Protein AF-0000000066372963 (afdb_homodimer)

Solvent-accessible surface area (backbone atoms only — not comparable to full-atom values): 16389 Å² total; per-residue (Å²): 133,84,82,80,77,76,76,75,79,77,74,74,72,74,71,70,67,76,74,70,71,69,70,68,68,54,72,54,57,54,47,37,65,36,50,26,35,35,32,38,64,88,61,28,28,40,30,36,45,69,80,66,50,68,39,58,22,30,28,18,92,62,36,75,68,47,79,26,58,48,26,63,40,81,44,85,58,84,58,37,84,46,41,37,35,34,44,46,77,55,89,93,44,71,36,28,43,32,39,64,64,65,87,53,70,90,68,43,53,72,60,23,40,70,43,90,48,47,73,57,16,52,74,41,89,21,33,35,26,29,49,67,66,56,43,54,49,56,54,31,50,29,35,39,33,30,85,142,80,79,74,74,80,73,78,74,76,75,74,73,74,70,72,66,74,73,68,69,70,70,68,70,52,73,51,56,55,48,36,65,34,50,26,35,36,33,38,63,88,61,30,29,40,28,36,45,68,79,66,51,68,41,59,21,31,28,18,93,61,36,73,69,46,80,28,58,45,27,66,39,80,43,86,58,84,56,38,85,47,41,36,35,34,46,45,78,55,88,93,43,69,35,27,42,32,39,65,64,66,86,54,70,89,67,41,55,73,61,23,40,70,42,89,48,47,73,57,16,54,72,40,91,20,32,34,27,28,49,67,68,55,44,54,49,54,54,30,49,29,34,39,34,29,86

Structure (mmCIF, N/CA/C/O backbone):
data_AF-0000000066372963-model_v1
#
loop_
_entity.id
_entity.type
_entity.pdbx_description
1 polymer 'Periplasmic protein'
#
loop_
_atom_site.group_PDB
_atom_site.id
_atom_site.type_symbol
_atom_site.label_atom_id
_atom_site.label_alt_id
_atom_site.label_comp_id
_atom_site.label_asym_id
_atom_site.label_entity_id
_atom_site.label_seq_id
_atom_site.pdbx_PDB_ins_code
_atom_site.Cartn_x
_atom_site.Cartn_y
_atom_site.Cartn_z
_atom_site.occupancy
_atom_site.B_iso_or_equiv
_atom_site.auth_seq_id
_atom_site.auth_comp_id
_atom_site.auth_asym_id
_atom_site.auth_atom_id
_atom_site.pdbx_PDB_model_num
ATOM 1 N N . MET A 1 1 ? -13.945 59.312 -63.688 1 35.41 1 MET A N 1
ATOM 2 C CA . MET A 1 1 ? -13.391 59.188 -62.344 1 35.41 1 MET A CA 1
ATOM 3 C C . MET A 1 1 ? -13.375 57.719 -61.875 1 35.41 1 MET A C 1
ATOM 5 O O . MET A 1 1 ? -14.406 57.062 -61.906 1 35.41 1 MET A O 1
ATOM 9 N N . PRO A 1 2 ? -12.227 56.969 -61.875 1 45.53 2 PRO A N 1
ATOM 10 C CA . PRO A 1 2 ? -12.133 55.531 -61.625 1 45.53 2 PRO A CA 1
ATOM 11 C C . PRO A 1 2 ? -12.578 55.156 -60.188 1 45.53 2 PRO A C 1
ATOM 13 O O . PRO A 1 2 ? -12.508 55.969 -59.281 1 45.53 2 PRO A O 1
ATOM 16 N N . PRO A 1 3 ? -13.562 54.094 -60.031 1 47.28 3 PRO A N 1
ATOM 17 C CA . PRO A 1 3 ? -14.094 53.688 -58.75 1 47.28 3 PRO A CA 1
ATOM 18 C C . PRO A 1 3 ? -13 53.281 -57.75 1 47.28 3 PRO A C 1
ATOM 20 O O . PRO A 1 3 ? -12.016 52.656 -58.125 1 47.28 3 PRO A O 1
ATOM 23 N N . ARG A 1 4 ? -12.711 54.094 -56.688 1 47 4 ARG A N 1
ATOM 24 C CA . ARG A 1 4 ? -11.812 53.812 -55.562 1 47 4 ARG A CA 1
ATOM 25 C C . ARG A 1 4 ? -12.094 52.438 -54.969 1 47 4 ARG A C 1
ATOM 27 O O . ARG A 1 4 ? -13.219 52.156 -54.531 1 47 4 ARG A O 1
ATOM 34 N N . LEU A 1 5 ? -11.414 51.375 -55.438 1 38.25 5 LEU A N 1
ATOM 35 C CA . LEU A 1 5 ? -11.477 50.031 -54.844 1 38.25 5 LEU A CA 1
ATOM 36 C C . LEU A 1 5 ? -11.109 50.062 -53.375 1 38.25 5 LEU A C 1
ATOM 38 O O . LEU A 1 5 ? -10.016 50.5 -53 1 38.25 5 LEU A O 1
ATOM 42 N N . LEU A 1 6 ? -12.086 50.188 -52.5 1 41.94 6 LEU A N 1
ATOM 43 C CA . LEU A 1 6 ? -11.883 50.094 -51.062 1 41.94 6 LEU A CA 1
ATOM 44 C C . LEU A 1 6 ? -11.242 48.75 -50.688 1 41.94 6 LEU A C 1
ATOM 46 O O . LEU A 1 6 ? -11.75 47.688 -51.062 1 41.94 6 LEU A O 1
ATOM 50 N N . SER A 1 7 ? -9.953 48.719 -50.656 1 44.12 7 SER A N 1
ATOM 51 C CA . SER A 1 7 ? -9.234 47.531 -50.156 1 44.12 7 SER A CA 1
ATOM 52 C C . SER A 1 7 ? -9.648 47.188 -48.75 1 44.12 7 SER A C 1
ATOM 54 O O . SER A 1 7 ? -9.516 48 -47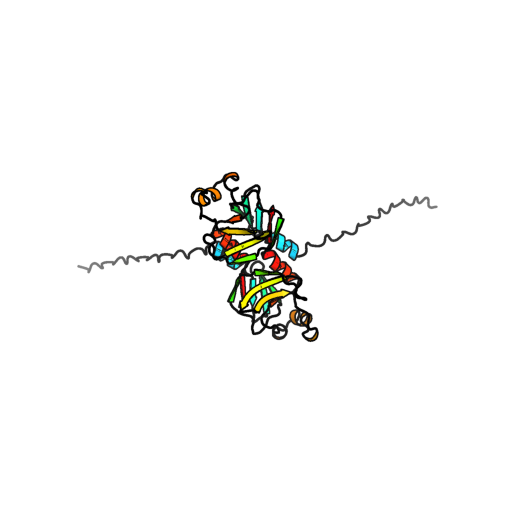.844 1 44.12 7 SER A O 1
ATOM 56 N N . GLY A 1 8 ? -10.727 46.438 -48.656 1 39.91 8 GLY A N 1
ATOM 57 C CA . GLY A 1 8 ? -11.125 45.969 -47.344 1 39.91 8 GLY A CA 1
ATOM 58 C C . GLY A 1 8 ? -10.031 45.188 -46.625 1 39.91 8 GLY A C 1
ATOM 59 O O . GLY A 1 8 ? -9.422 44.281 -47.219 1 39.91 8 GLY A O 1
ATOM 60 N N . ILE A 1 9 ? -9.258 45.844 -45.781 1 47.56 9 ILE A N 1
ATOM 61 C CA . ILE A 1 9 ? -8.305 45.188 -44.906 1 47.56 9 ILE A CA 1
ATOM 62 C C . ILE A 1 9 ? -9.016 44.094 -44.125 1 47.56 9 ILE A C 1
ATOM 64 O O . ILE A 1 9 ? -9.977 44.344 -43.406 1 47.56 9 ILE A O 1
ATOM 68 N N . LEU A 1 10 ? -8.969 42.844 -44.688 1 44.66 10 LEU A N 1
ATOM 69 C CA . LEU A 1 10 ? -9.398 41.688 -43.938 1 44.66 10 LEU A CA 1
ATOM 70 C C . LEU A 1 10 ? -8.594 41.531 -42.656 1 44.66 10 LEU A C 1
ATOM 72 O O . LEU A 1 10 ? -7.375 41.344 -42.688 1 44.66 10 LEU A O 1
ATOM 76 N N . CYS A 1 11 ? -9.008 42.25 -41.594 1 40.59 11 CYS A N 1
ATOM 77 C CA . CYS A 1 11 ? -8.438 42 -40.25 1 40.59 11 CYS A CA 1
ATOM 78 C C . CYS A 1 11 ? -8.602 40.531 -39.875 1 40.59 11 CYS A C 1
ATOM 80 O O . CYS A 1 11 ? -9.727 40.031 -39.75 1 40.59 11 CYS A O 1
ATOM 82 N N . CYS A 1 12 ? -7.688 39.75 -40.375 1 43.03 12 CYS A N 1
ATOM 83 C CA . CYS A 1 12 ? -7.629 38.375 -39.906 1 43.03 12 CYS A CA 1
ATOM 84 C C . CYS A 1 12 ? -7.637 38.312 -38.375 1 43.03 12 CYS A C 1
ATOM 86 O O . CYS A 1 12 ? -6.703 38.812 -37.75 1 43.03 12 CYS A O 1
ATOM 88 N N . LEU A 1 13 ? -8.836 38.5 -37.844 1 41.06 13 LEU A N 1
ATOM 89 C CA . LEU A 1 13 ? -8.914 38.25 -36.406 1 41.06 13 LEU A CA 1
ATOM 90 C C . LEU A 1 13 ? -8.359 36.844 -36.062 1 41.06 13 LEU A C 1
ATOM 92 O O . LEU A 1 13 ? -8.906 35.844 -36.5 1 41.06 13 LEU A O 1
ATOM 96 N N . LEU A 1 14 ? -7.062 36.812 -35.938 1 44.69 14 LEU A N 1
ATOM 97 C CA . LEU A 1 14 ? -6.512 35.625 -35.312 1 44.69 14 LEU A CA 1
ATOM 98 C C . LEU A 1 14 ? -7.199 35.344 -33.969 1 44.69 14 LEU A C 1
ATOM 100 O O . LEU A 1 14 ? -7.07 36.094 -33.031 1 44.69 14 LEU A O 1
ATOM 104 N N . THR A 1 15 ? -8.336 34.719 -34.031 1 43.03 15 THR A N 1
ATOM 105 C CA . THR A 1 15 ? -8.898 34.25 -32.781 1 43.03 15 THR A CA 1
ATOM 106 C C . THR A 1 15 ? -7.957 33.25 -32.125 1 43.03 15 THR A C 1
ATOM 108 O O . THR A 1 15 ? -7.555 32.25 -32.719 1 43.03 15 THR A O 1
ATOM 111 N N . THR A 1 16 ? -7.051 33.75 -31.406 1 44.53 16 THR A N 1
ATOM 112 C CA . THR A 1 16 ? -6.324 32.812 -30.562 1 44.53 16 THR A CA 1
ATOM 113 C C . THR A 1 16 ? -7.289 31.984 -29.719 1 44.53 16 THR A C 1
ATOM 115 O O . THR A 1 16 ? -8.156 32.531 -29.047 1 44.53 16 THR A O 1
ATOM 118 N N . ALA A 1 17 ? -7.629 30.859 -30.312 1 43.75 17 ALA A N 1
ATOM 119 C CA . ALA A 1 17 ? -8.359 29.938 -29.453 1 43.75 17 ALA A CA 1
ATOM 120 C C . ALA A 1 17 ? -7.746 29.906 -28.047 1 43.75 17 ALA A C 1
ATOM 122 O O . ALA A 1 17 ? -6.523 29.953 -27.891 1 43.75 17 ALA A O 1
ATOM 123 N N . PRO A 1 18 ? -8.461 30.297 -27.125 1 38.22 18 PRO A N 1
ATOM 124 C CA . PRO A 1 18 ? -7.871 30.109 -25.797 1 38.22 18 PRO A CA 1
ATOM 125 C C . PRO A 1 18 ? -7.25 28.719 -25.625 1 38.22 18 PRO A C 1
ATOM 127 O O . PRO A 1 18 ? -7.836 27.719 -26.031 1 38.22 18 PRO A O 1
ATOM 130 N N . VAL A 1 19 ? -5.988 28.641 -25.734 1 35.5 19 VAL A N 1
ATOM 131 C CA . VAL A 1 19 ? -5.371 27.406 -25.266 1 35.5 19 VAL A CA 1
ATOM 132 C C . VAL A 1 19 ? -5.934 27.047 -23.891 1 35.5 19 VAL A C 1
ATOM 134 O O . VAL A 1 19 ? -5.785 27.812 -22.922 1 35.5 19 VAL A O 1
ATOM 137 N N . PHE A 1 20 ? -7.098 26.453 -23.828 1 32.38 20 PHE A N 1
ATOM 138 C CA . PHE A 1 20 ? -7.406 25.781 -22.578 1 32.38 20 PHE A CA 1
ATOM 139 C C . PHE A 1 20 ? -6.18 25.062 -22.031 1 32.38 20 PHE A C 1
ATOM 141 O O . PHE A 1 20 ? -5.508 24.328 -22.766 1 32.38 20 PHE A O 1
ATOM 148 N N . ALA A 1 21 ? -5.473 25.703 -21.188 1 33.25 21 ALA A N 1
ATOM 149 C CA . ALA A 1 21 ? -4.445 25.016 -20.422 1 33.25 21 ALA A CA 1
ATOM 150 C C . ALA A 1 21 ? -4.855 23.578 -20.125 1 33.25 21 ALA A C 1
ATOM 152 O O . ALA A 1 21 ? -5.875 23.344 -19.469 1 33.25 21 ALA A O 1
ATOM 153 N N . GLN A 1 22 ? -4.727 22.734 -21 1 33.19 22 GLN A N 1
ATOM 154 C CA . GLN A 1 22 ? -4.867 21.344 -20.594 1 33.19 22 GLN A CA 1
ATOM 155 C C . GLN A 1 22 ? -4.328 21.125 -19.172 1 33.19 22 GLN A C 1
ATOM 157 O O . GLN A 1 22 ? -3.203 21.531 -18.875 1 33.19 22 GLN A O 1
ATOM 162 N N . GLY A 1 23 ? -5.109 21.266 -18.281 1 34.16 23 GLY A N 1
ATOM 163 C CA . GLY A 1 23 ? -4.777 21.109 -16.875 1 34.16 23 GLY A CA 1
ATOM 164 C C . GLY A 1 23 ? -3.658 20.109 -16.641 1 34.16 23 GLY A C 1
ATOM 165 O O . GLY A 1 23 ? -3.697 18.984 -17.156 1 34.16 23 GLY A O 1
ATOM 166 N N . GLN A 1 24 ? -2.383 20.453 -16.656 1 33.84 24 GLN A N 1
ATOM 167 C CA . GLN A 1 24 ? -1.267 19.625 -16.203 1 33.84 24 GLN A CA 1
ATOM 168 C C . GLN A 1 24 ? -1.744 18.516 -15.281 1 33.84 24 GLN A C 1
ATOM 170 O O . GLN A 1 24 ? -2.477 18.766 -14.32 1 33.84 24 GLN A O 1
ATOM 175 N N . PRO A 1 25 ? -1.943 17.391 -15.844 1 40.19 25 PRO A N 1
ATOM 176 C CA . PRO A 1 25 ? -2.371 16.359 -14.898 1 40.19 25 PRO A CA 1
ATOM 177 C C . PRO A 1 25 ? -1.764 16.547 -13.508 1 40.19 25 PRO A C 1
ATOM 179 O O . PRO A 1 25 ? -0.58 16.859 -13.391 1 40.19 25 PRO A O 1
ATOM 182 N N . ASP A 1 26 ? -2.533 16.859 -12.5 1 45.97 26 ASP A N 1
ATOM 183 C CA . ASP A 1 26 ? -2.07 17.016 -11.125 1 45.97 26 ASP A CA 1
ATOM 184 C C . ASP A 1 26 ? -1.039 15.945 -10.766 1 45.97 26 ASP A C 1
ATOM 186 O O . ASP A 1 26 ? -1.049 14.852 -11.328 1 45.97 26 ASP A O 1
ATOM 190 N N . ALA A 1 27 ? 0.301 16.359 -10.445 1 51.28 27 ALA A N 1
ATOM 191 C CA . ALA A 1 27 ? 1.447 15.539 -10.062 1 51.28 27 ALA A CA 1
ATOM 192 C C . ALA A 1 27 ? 0.997 14.234 -9.414 1 51.28 27 ALA A C 1
ATOM 194 O O . ALA A 1 27 ? 1.601 13.18 -9.625 1 51.28 27 ALA A O 1
ATOM 195 N N . VAL A 1 28 ? -0.173 14.281 -8.867 1 49.62 28 VAL A N 1
ATOM 196 C CA . VAL A 1 28 ? -0.719 13.109 -8.195 1 49.62 28 VAL A CA 1
ATOM 197 C C . VAL A 1 28 ? -1.259 12.125 -9.234 1 49.62 28 VAL A C 1
ATOM 199 O O . VAL A 1 28 ? -0.993 10.922 -9.156 1 49.62 28 VAL A O 1
ATOM 202 N N . SER A 1 29 ? -1.995 12.719 -10.18 1 54.03 29 SER A N 1
ATOM 203 C CA . SER A 1 29 ? -2.549 11.852 -11.219 1 54.03 29 SER A CA 1
ATOM 204 C C . SER A 1 29 ? -1.442 11.18 -12.023 1 54.03 29 SER A C 1
ATOM 206 O O . SER A 1 29 ? -1.527 9.984 -12.336 1 54.03 29 SER A O 1
ATOM 208 N N . ALA A 1 30 ? -0.458 11.875 -12.352 1 55.84 30 ALA A N 1
ATOM 209 C CA . ALA A 1 30 ? 0.671 11.32 -13.102 1 55.84 30 ALA A CA 1
ATOM 210 C C . ALA A 1 30 ? 1.396 10.25 -12.289 1 55.84 30 ALA A C 1
ATOM 212 O O . ALA A 1 30 ? 1.839 9.242 -12.836 1 55.84 30 ALA A O 1
ATOM 213 N N . TYR A 1 31 ? 1.456 10.594 -11.078 1 54.59 31 TYR A N 1
ATOM 214 C CA . TYR A 1 31 ? 2.123 9.656 -10.188 1 54.59 31 TYR A CA 1
ATOM 215 C C . TYR A 1 31 ? 1.339 8.352 -10.078 1 54.59 31 TYR A C 1
ATOM 217 O O . TYR A 1 31 ? 1.919 7.266 -10.141 1 54.59 31 TYR A O 1
ATOM 225 N N . ILE A 1 32 ? 0.023 8.391 -10.078 1 56.78 32 ILE A N 1
ATOM 226 C CA . ILE A 1 32 ? -0.838 7.215 -10 1 56.78 32 ILE A CA 1
ATOM 227 C C . ILE A 1 32 ? -0.649 6.352 -11.242 1 56.78 32 ILE A C 1
ATOM 229 O O . ILE A 1 32 ? -0.508 5.133 -11.141 1 56.78 32 ILE A O 1
ATOM 233 N N . GLN A 1 33 ? -0.57 7.062 -12.32 1 57.94 33 GLN A N 1
ATOM 234 C CA . GLN A 1 33 ? -0.427 6.328 -13.578 1 57.94 33 GLN A CA 1
ATOM 235 C C . GLN A 1 33 ? 0.896 5.566 -13.617 1 57.94 33 GLN A C 1
ATOM 237 O O . GLN A 1 33 ? 0.988 4.508 -14.242 1 57.94 33 GLN A O 1
ATOM 242 N N . LYS A 1 34 ? 1.721 6.039 -12.719 1 60.47 34 LYS A N 1
ATOM 243 C CA . LYS A 1 34 ? 3.059 5.461 -12.797 1 60.47 34 LYS A CA 1
ATOM 244 C C . LYS A 1 34 ? 3.234 4.348 -11.766 1 60.47 34 LYS A C 1
ATOM 246 O O . LYS A 1 34 ? 4.137 3.516 -11.891 1 60.47 34 LYS A O 1
ATOM 251 N N . LYS A 1 35 ? 2.277 4.184 -10.891 1 64.19 35 LYS A N 1
ATOM 252 C CA . LYS A 1 35 ? 2.613 3.268 -9.805 1 64.19 35 LYS A CA 1
ATOM 253 C C . LYS A 1 35 ? 1.532 2.205 -9.633 1 64.19 35 LYS A C 1
ATOM 255 O O . LYS A 1 35 ? 1.674 1.299 -8.805 1 64.19 35 LYS A O 1
ATOM 260 N N . LYS A 1 36 ? 0.614 2.213 -10.562 1 73.25 36 LYS A N 1
ATOM 261 C CA . LYS A 1 36 ? -0.457 1.233 -10.398 1 73.25 36 LYS A CA 1
ATOM 262 C C . LYS A 1 36 ? -0.03 -0.138 -10.914 1 73.25 36 LYS A C 1
ATOM 264 O O . LYS A 1 36 ? 0.957 -0.254 -11.648 1 73.25 36 LYS A O 1
ATOM 269 N N . VAL A 1 37 ? -0.682 -1.135 -10.242 1 87.06 37 VAL A N 1
ATOM 270 C CA . VAL A 1 37 ? -0.574 -2.5 -10.75 1 87.06 37 VAL A CA 1
ATOM 271 C C . VAL A 1 37 ? -1.812 -2.848 -11.57 1 87.06 37 VAL A C 1
ATOM 273 O O . VAL A 1 37 ? -2.939 -2.572 -11.156 1 87.06 37 VAL A O 1
ATOM 276 N N . ILE A 1 38 ? -1.532 -3.381 -12.758 1 90.75 38 ILE A N 1
ATOM 277 C CA . ILE A 1 38 ? -2.621 -3.674 -13.688 1 90.75 38 ILE A CA 1
ATOM 278 C C . ILE A 1 38 ? -2.689 -5.176 -13.945 1 90.75 38 ILE A C 1
ATOM 280 O O . ILE A 1 38 ? -1.676 -5.805 -14.258 1 90.75 38 ILE A O 1
ATOM 284 N N . VAL A 1 39 ? -3.877 -5.719 -13.664 1 97 39 VAL A N 1
ATOM 285 C CA . VAL A 1 39 ? -4.129 -7.086 -14.117 1 97 39 VAL A CA 1
ATOM 286 C C . VAL A 1 39 ? -4.949 -7.062 -15.398 1 97 39 VAL A C 1
ATOM 288 O O . VAL A 1 39 ? -6.074 -6.555 -15.414 1 97 39 VAL A O 1
ATOM 291 N N . ASP A 1 40 ? -4.328 -7.578 -16.484 1 96.81 40 ASP A N 1
ATOM 292 C CA . ASP A 1 40 ? -5.023 -7.781 -17.75 1 96.81 40 ASP A CA 1
ATOM 293 C C . ASP A 1 40 ? -5.648 -9.172 -17.812 1 96.81 40 ASP A C 1
ATOM 295 O O . ASP A 1 40 ? -4.949 -10.164 -18.047 1 96.81 40 ASP A O 1
ATOM 299 N N . THR A 1 41 ? -6.977 -9.289 -17.75 1 97.94 41 THR A N 1
ATOM 300 C CA . THR A 1 41 ? -7.645 -10.586 -17.656 1 97.94 41 THR A CA 1
ATOM 301 C C . THR A 1 41 ? -7.633 -11.297 -19 1 97.94 41 THR A C 1
ATOM 303 O O . THR A 1 41 ? -7.75 -12.523 -19.062 1 97.94 41 THR A O 1
ATOM 306 N N . SER A 1 42 ? -7.438 -10.602 -20.062 1 97.5 42 SER A N 1
ATOM 307 C CA . SER A 1 42 ? -7.383 -11.242 -21.375 1 97.5 42 SER A CA 1
ATOM 308 C C . SER A 1 42 ? -6.047 -11.938 -21.594 1 97.5 42 SER A C 1
ATOM 310 O O . SER A 1 42 ? -5.961 -12.898 -22.359 1 97.5 42 SER A O 1
ATOM 312 N N . LYS A 1 43 ? -5.09 -11.523 -20.875 1 98.12 43 LYS A N 1
ATOM 313 C CA . LYS A 1 43 ? -3.758 -12.109 -21 1 98.12 43 LYS A CA 1
ATOM 314 C C . LYS A 1 43 ? -3.391 -12.898 -19.75 1 98.12 43 LYS A C 1
ATOM 316 O O . LYS A 1 43 ? -2.398 -13.633 -19.734 1 98.12 43 LYS A O 1
ATOM 321 N N . ALA A 1 44 ? -4.137 -12.688 -18.719 1 98.5 44 ALA A N 1
ATOM 322 C CA . ALA A 1 44 ? -3.832 -13.242 -17.406 1 98.5 44 ALA A CA 1
ATOM 323 C C . ALA A 1 44 ? -2.426 -12.852 -16.953 1 98.5 44 ALA A C 1
ATOM 325 O O . ALA A 1 44 ? -1.612 -13.711 -16.609 1 98.5 44 ALA A O 1
ATOM 326 N N . GLU A 1 45 ? -2.273 -11.578 -16.953 1 98.25 45 GLU A N 1
ATOM 327 C CA . GLU A 1 45 ? -0.993 -11 -16.547 1 98.25 45 GLU A CA 1
ATOM 328 C C . GLU A 1 45 ? -1.19 -9.828 -15.594 1 98.25 45 GLU A C 1
ATOM 330 O O . GLU A 1 45 ? -2.174 -9.094 -15.703 1 98.25 45 GLU A O 1
ATOM 335 N N . LEU A 1 46 ? -0.286 -9.781 -14.664 1 96.75 46 LEU A N 1
ATOM 336 C CA . LEU A 1 46 ? -0.148 -8.625 -13.789 1 96.75 46 LEU A CA 1
ATOM 337 C C . LEU A 1 46 ? 1.062 -7.785 -14.18 1 96.75 46 LEU A C 1
ATOM 339 O O . LEU A 1 46 ? 2.174 -8.305 -14.297 1 96.75 46 LEU A O 1
ATOM 343 N N . CYS A 1 47 ? 0.809 -6.477 -14.484 1 92.75 47 CYS A N 1
ATOM 344 C CA . CYS A 1 47 ? 1.864 -5.582 -14.945 1 92.75 47 CYS A CA 1
ATOM 345 C C . CYS A 1 47 ? 2.078 -4.438 -13.969 1 92.75 47 CYS A C 1
ATOM 347 O O . CYS A 1 47 ? 1.115 -3.822 -13.5 1 92.75 47 CYS A O 1
ATOM 349 N N . PHE A 1 48 ? 3.34 -4.246 -13.633 1 84.75 48 PHE A N 1
ATOM 350 C CA . PHE A 1 48 ? 3.719 -3.088 -12.828 1 84.75 48 PHE A CA 1
ATOM 351 C C . PHE A 1 48 ? 3.926 -1.863 -13.719 1 84.75 48 PHE A C 1
ATOM 353 O O . PHE A 1 48 ? 4.734 -1.893 -14.648 1 84.75 48 PHE A O 1
ATOM 360 N N . ALA A 1 49 ? 3.219 -0.815 -13.461 1 77.5 49 ALA A N 1
ATOM 361 C CA . ALA A 1 49 ? 3.26 0.373 -14.312 1 77.5 49 ALA A CA 1
ATOM 362 C C . ALA A 1 49 ? 4.613 1.07 -14.211 1 77.5 49 ALA A C 1
ATOM 364 O O . ALA A 1 49 ? 5.039 1.749 -15.148 1 77.5 49 ALA A O 1
ATOM 365 N N . ASP A 1 50 ? 5.301 0.837 -13.18 1 71.31 50 ASP A N 1
ATOM 366 C CA . ASP A 1 50 ? 6.531 1.583 -12.945 1 71.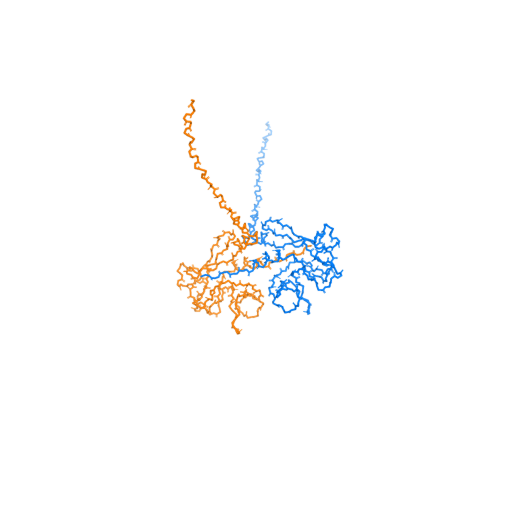31 50 ASP A CA 1
ATOM 367 C C . ASP A 1 50 ? 7.668 1.059 -13.82 1 71.31 50 ASP A C 1
ATOM 369 O O . ASP A 1 50 ? 8.406 1.84 -14.422 1 71.31 50 ASP A O 1
ATOM 373 N N . ASP A 1 51 ? 7.758 -0.311 -13.906 1 74.88 51 ASP A N 1
ATOM 374 C CA . ASP A 1 51 ? 8.836 -0.854 -14.719 1 74.88 51 ASP A CA 1
ATOM 375 C C . ASP A 1 51 ? 8.289 -1.58 -15.945 1 74.88 51 ASP A C 1
ATOM 377 O O . ASP A 1 51 ? 9.055 -2.1 -16.766 1 74.88 51 ASP A O 1
ATOM 381 N N . ARG A 1 52 ? 7.023 -1.703 -16.109 1 82.56 52 ARG A N 1
ATOM 382 C CA . ARG A 1 52 ? 6.301 -2.273 -17.25 1 82.56 52 ARG A CA 1
ATOM 383 C C . ARG A 1 52 ? 6.555 -3.771 -17.359 1 82.56 52 ARG A C 1
ATOM 385 O O . ARG A 1 52 ? 6.312 -4.371 -18.406 1 82.56 52 ARG A O 1
ATOM 392 N N . GLN A 1 53 ? 7.082 -4.32 -16.234 1 87.62 53 GLN A N 1
ATOM 393 C CA . GLN A 1 53 ? 7.215 -5.773 -16.234 1 87.62 53 GLN A CA 1
ATOM 394 C C . GLN A 1 53 ? 5.871 -6.445 -15.977 1 87.62 53 GLN A C 1
ATOM 396 O O . GLN A 1 53 ? 5.113 -6.016 -15.102 1 87.62 53 GLN A O 1
ATOM 401 N N . CYS A 1 54 ? 5.699 -7.473 -16.781 1 94.25 54 CYS A N 1
ATOM 402 C CA . CYS A 1 54 ? 4.473 -8.25 -16.641 1 94.25 54 CYS A CA 1
ATOM 403 C C . CYS A 1 54 ? 4.777 -9.68 -16.219 1 94.25 54 CYS A C 1
ATOM 405 O O . CYS A 1 54 ? 5.797 -10.25 -16.625 1 94.25 54 CYS A O 1
ATOM 407 N N . HIS A 1 55 ? 3.902 -10.156 -15.406 1 96.19 55 HIS A N 1
ATOM 408 C CA . HIS A 1 55 ? 4.047 -11.508 -14.875 1 96.19 55 HIS A CA 1
ATOM 409 C C . HIS A 1 55 ? 2.754 -12.305 -15.039 1 96.19 55 HIS A C 1
ATOM 411 O O . HIS A 1 55 ? 1.66 -11.758 -14.883 1 96.19 55 HIS A O 1
ATOM 417 N N . PRO A 1 56 ? 2.904 -13.625 -15.281 1 98.25 56 PRO A N 1
ATOM 418 C CA . PRO A 1 56 ? 1.692 -14.445 -15.344 1 98.25 56 PRO A CA 1
ATOM 419 C C . PRO A 1 56 ? 0.988 -14.562 -13.992 1 98.25 56 PRO A C 1
ATOM 421 O O . PRO A 1 56 ? 1.645 -14.57 -12.945 1 98.25 56 PRO A O 1
ATOM 424 N N . VAL A 1 57 ? -0.319 -14.656 -14.062 1 98.81 57 VAL A N 1
ATOM 425 C CA . VAL A 1 57 ? -1.136 -14.844 -12.867 1 98.81 57 VAL A CA 1
ATOM 426 C C . VAL A 1 57 ? -2.215 -15.891 -13.141 1 98.81 57 VAL A C 1
ATOM 428 O O . VAL A 1 57 ? -2.502 -16.203 -14.297 1 98.81 57 VAL A O 1
ATOM 431 N N . LEU A 1 58 ? -2.75 -16.516 -12.047 1 98.88 58 LEU A N 1
ATOM 432 C CA . LEU A 1 58 ? -3.996 -17.25 -12.164 1 98.88 58 LEU A CA 1
ATOM 433 C C . LEU A 1 58 ? -5.195 -16.375 -11.836 1 98.88 58 LEU A C 1
ATOM 435 O O . LEU A 1 58 ? -5.176 -15.633 -10.844 1 98.88 58 LEU A O 1
ATOM 439 N N . ILE A 1 59 ? -6.172 -16.406 -12.703 1 98.88 59 ILE A N 1
ATOM 440 C CA . ILE A 1 59 ? -7.414 -15.68 -12.492 1 98.88 59 ILE A CA 1
ATOM 441 C C . ILE A 1 59 ? -8.609 -16.594 -12.781 1 98.88 59 ILE A C 1
ATOM 443 O O . ILE A 1 59 ? -8.43 -17.781 -13.039 1 98.88 59 ILE A O 1
ATOM 447 N N . GLY A 1 60 ? -9.766 -16.109 -12.523 1 98.56 60 GLY A N 1
ATOM 448 C CA . GLY A 1 60 ? -11 -16.797 -12.883 1 98.56 60 GLY A CA 1
ATOM 449 C C . GLY A 1 60 ? -11.953 -15.914 -13.672 1 98.56 60 GLY A C 1
ATOM 450 O O . GLY A 1 60 ? -11.781 -14.695 -13.727 1 98.56 60 GLY A O 1
ATOM 451 N N . THR A 1 61 ? -12.891 -16.594 -14.219 1 97.06 61 THR A N 1
ATOM 452 C CA . THR A 1 61 ? -13.906 -15.852 -14.969 1 97.06 61 THR A CA 1
ATOM 453 C C . THR A 1 61 ? -14.68 -14.914 -14.047 1 97.06 61 THR A C 1
ATOM 455 O O . THR A 1 61 ? -15.211 -13.898 -14.492 1 97.06 61 THR A O 1
ATOM 458 N N . ALA A 1 62 ? -14.609 -15.156 -12.781 1 96.81 62 ALA A N 1
ATOM 459 C CA . ALA A 1 62 ? -15.352 -14.359 -11.805 1 96.81 62 ALA A CA 1
ATOM 460 C C . ALA A 1 62 ? -14.469 -13.266 -11.203 1 96.81 62 ALA A C 1
ATOM 462 O O . ALA A 1 62 ? -14.906 -12.516 -10.328 1 96.81 62 ALA A O 1
ATOM 463 N N . THR A 1 63 ? -13.234 -13.172 -11.68 1 98.19 63 THR A N 1
ATOM 464 C CA . THR A 1 63 ? -12.383 -12.094 -11.18 1 98.19 63 THR A CA 1
ATOM 465 C C . THR A 1 63 ? -12.984 -10.734 -11.516 1 98.19 63 THR A C 1
ATOM 467 O O . THR A 1 63 ? -13.195 -10.414 -12.688 1 98.19 63 THR A O 1
ATOM 470 N N . PRO A 1 64 ? -13.289 -9.984 -10.477 1 97.56 64 PRO A N 1
ATOM 471 C CA . PRO A 1 64 ? -13.945 -8.703 -10.742 1 97.56 64 PRO A CA 1
ATOM 472 C C . PRO A 1 64 ? -13.039 -7.719 -11.477 1 97.56 64 PRO A C 1
ATOM 474 O O . PRO A 1 64 ? -11.836 -7.66 -11.203 1 97.56 64 PRO A O 1
ATOM 477 N N . LYS A 1 65 ? -13.648 -7.035 -12.328 1 96.31 65 LYS A N 1
ATOM 478 C CA . LYS A 1 65 ? -12.961 -5.949 -13.016 1 96.31 65 LYS A CA 1
ATOM 479 C C . LYS A 1 65 ? -13.258 -4.605 -12.359 1 96.31 65 LYS A C 1
ATOM 481 O O . LYS A 1 65 ? -14.297 -4.434 -11.727 1 96.31 65 LYS A O 1
ATOM 486 N N . GLY A 1 66 ? -12.258 -3.725 -12.508 1 92.56 66 GLY A N 1
ATOM 487 C CA . GLY A 1 66 ? -12.391 -2.404 -11.914 1 92.56 66 GLY A CA 1
ATOM 488 C C . GLY A 1 66 ? -11.109 -1.908 -11.266 1 92.56 66 GLY A C 1
ATOM 489 O O . GLY A 1 66 ? -10.031 -2.441 -11.531 1 92.56 66 GLY A O 1
ATOM 490 N N . THR A 1 67 ? -11.227 -0.819 -10.656 1 86.31 67 THR A N 1
ATOM 491 C CA . THR A 1 67 ? -10.141 -0.231 -9.883 1 86.31 67 THR A CA 1
ATOM 492 C C . THR A 1 67 ? -10.398 -0.386 -8.383 1 86.31 67 THR A C 1
ATOM 494 O O . THR A 1 67 ? -11.453 0.014 -7.887 1 86.31 67 THR A O 1
ATOM 497 N N . PHE A 1 68 ? -9.391 -0.995 -7.68 1 85.88 68 PHE A N 1
ATOM 498 C CA . PHE A 1 68 ? -9.609 -1.411 -6.301 1 85.88 68 PHE A CA 1
ATOM 499 C C . PHE A 1 68 ? -8.484 -0.925 -5.398 1 85.88 68 PHE A C 1
ATOM 501 O O . PHE A 1 68 ? -7.316 -0.932 -5.801 1 85.88 68 PHE A O 1
ATOM 508 N N . GLY A 1 69 ? -8.867 -0.577 -4.199 1 79.69 69 GLY A N 1
ATOM 509 C CA . GLY A 1 69 ? -7.848 -0.435 -3.168 1 79.69 69 GLY A CA 1
ATOM 510 C C . GLY A 1 69 ? -7.344 -1.765 -2.639 1 79.69 69 GLY A C 1
ATOM 511 O O . GLY A 1 69 ? -8.109 -2.729 -2.539 1 79.69 69 GLY A O 1
ATOM 512 N N . LEU A 1 70 ? -6.086 -1.78 -2.295 1 82.75 70 LEU A N 1
ATOM 513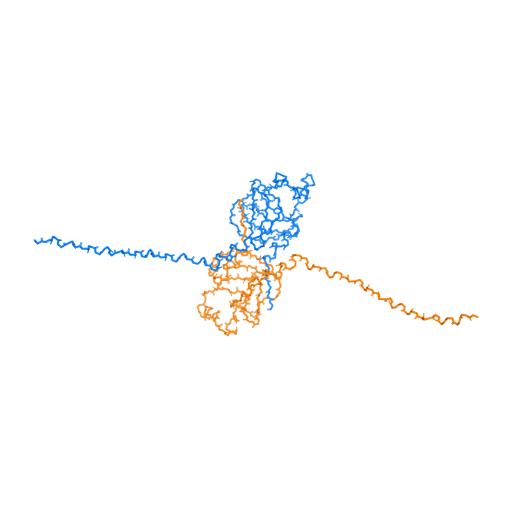 C CA . LEU A 1 70 ? -5.484 -2.996 -1.759 1 82.75 70 LEU A CA 1
ATOM 514 C C . LEU A 1 70 ? -5.402 -2.938 -0.237 1 82.75 70 LEU A C 1
ATOM 516 O O . LEU A 1 70 ? -5.113 -1.884 0.334 1 82.75 70 LEU A O 1
ATOM 520 N N . THR A 1 71 ? -5.723 -4.043 0.334 1 79.12 71 THR A N 1
ATOM 521 C CA . THR A 1 71 ? -5.648 -4.148 1.787 1 79.12 71 THR A CA 1
ATOM 522 C C . THR A 1 71 ? -4.918 -5.422 2.199 1 79.12 71 THR A C 1
ATOM 524 O O . THR A 1 71 ? -5.234 -6.512 1.711 1 79.12 71 THR A O 1
ATOM 527 N N . LEU A 1 72 ? -3.99 -5.215 3.156 1 81.38 72 LEU A N 1
ATOM 528 C CA . LEU A 1 72 ? -3.336 -6.398 3.703 1 81.38 72 LEU A CA 1
ATOM 529 C C . LEU A 1 72 ? -4.219 -7.066 4.754 1 81.38 72 LEU A C 1
ATOM 531 O O . LEU A 1 72 ? -4.742 -6.402 5.645 1 81.38 72 LEU A O 1
ATOM 535 N N . ASN A 1 73 ? -4.457 -8.336 4.617 1 82.56 73 ASN A N 1
ATOM 536 C CA . ASN A 1 73 ? -5.234 -9.141 5.559 1 82.56 73 ASN A CA 1
ATOM 537 C C . ASN A 1 73 ? -4.434 -10.336 6.066 1 82.56 73 ASN A C 1
ATOM 539 O O . ASN A 1 73 ? -3.938 -11.133 5.277 1 82.56 73 ASN A O 1
ATOM 543 N N . SER A 1 74 ? -4.344 -10.391 7.348 1 83.12 74 SER A N 1
ATOM 544 C CA . SER A 1 74 ? -3.764 -11.602 7.918 1 83.12 74 SER A CA 1
ATOM 545 C C . SER A 1 74 ? -4.75 -12.766 7.871 1 83.12 74 SER A C 1
ATOM 547 O O . SER A 1 74 ? -5.965 -12.555 7.934 1 83.12 74 SER A O 1
ATOM 549 N N . THR A 1 75 ? -4.219 -13.992 7.715 1 87.94 75 THR A N 1
ATOM 550 C CA . THR A 1 75 ? -5.047 -15.188 7.742 1 87.94 75 THR A CA 1
ATOM 551 C C . THR A 1 75 ? -4.27 -16.375 8.305 1 87.94 75 THR A C 1
ATOM 553 O O . THR A 1 75 ? -3.068 -16.516 8.055 1 87.94 75 THR A O 1
ATOM 556 N N . ASP A 1 76 ? -4.977 -17.203 8.969 1 90.75 76 ASP A N 1
ATOM 557 C CA . ASP A 1 76 ? -4.367 -18.422 9.5 1 90.75 76 ASP A CA 1
ATOM 558 C C . ASP A 1 76 ? -4.715 -19.641 8.633 1 90.75 76 ASP A C 1
ATOM 560 O O . ASP A 1 76 ? -4.277 -20.75 8.914 1 90.75 76 ASP A O 1
ATOM 564 N N . LYS A 1 77 ? -5.449 -19.375 7.645 1 93.12 77 LYS A N 1
ATOM 565 C CA . LYS A 1 77 ? -5.785 -20.469 6.742 1 93.12 77 LYS A CA 1
ATOM 566 C C . LYS A 1 77 ? -4.543 -20.984 6.016 1 93.12 77 LYS A C 1
ATOM 568 O O . LYS A 1 77 ? -3.691 -20.188 5.605 1 93.12 77 LYS A O 1
ATOM 573 N N . PRO A 1 78 ? -4.523 -22.25 5.848 1 92.94 78 PRO A N 1
ATOM 574 C CA . PRO A 1 78 ? -3.34 -22.812 5.188 1 92.94 78 PRO A CA 1
ATOM 575 C C . PRO A 1 78 ? -3.262 -22.453 3.707 1 92.94 78 PRO A C 1
ATOM 577 O O . PRO A 1 78 ? -4.293 -22.312 3.047 1 92.94 78 PRO A O 1
ATOM 580 N N . GLY A 1 79 ? -2.01 -22.359 3.23 1 93.69 79 GLY A N 1
ATOM 581 C CA . GLY A 1 79 ? -1.784 -22.219 1.801 1 93.69 79 GLY A CA 1
ATOM 582 C C . GLY A 1 79 ? -1.572 -20.766 1.375 1 93.69 79 GLY A C 1
ATOM 583 O O . GLY A 1 79 ? -1.123 -20.5 0.258 1 93.69 79 GLY A O 1
ATOM 584 N N . TYR A 1 80 ? -1.816 -19.859 2.33 1 94.5 80 TYR A N 1
ATOM 585 C CA . TYR A 1 80 ? -1.76 -18.453 1.943 1 94.5 80 TYR A CA 1
ATOM 586 C C . TYR A 1 80 ? -0.465 -17.797 2.422 1 94.5 80 TYR A C 1
ATOM 588 O O . TYR A 1 80 ? -0.176 -16.656 2.084 1 94.5 80 TYR A O 1
ATOM 596 N N . GLY A 1 81 ? 0.263 -18.5 3.215 1 91.75 81 GLY A N 1
ATOM 597 C CA . GLY A 1 81 ? 1.503 -17.938 3.729 1 91.75 81 GLY A CA 1
ATOM 598 C C . GLY A 1 81 ? 1.284 -16.906 4.812 1 91.75 81 GLY A C 1
ATOM 599 O O . GLY A 1 81 ? 2.131 -16.031 5.023 1 91.75 81 GLY A O 1
ATOM 600 N N . GLY A 1 82 ? 0.135 -16.844 5.398 1 90.25 82 GLY A N 1
ATOM 601 C CA . GLY A 1 82 ? -0.116 -16.016 6.57 1 90.25 82 GLY A CA 1
ATOM 602 C C . GLY A 1 82 ? -0.802 -14.703 6.242 1 90.25 82 GLY A C 1
ATOM 603 O O . GLY A 1 82 ? -1.313 -14.023 7.133 1 90.25 82 GLY A O 1
ATOM 604 N N . GLU A 1 83 ? -0.823 -14.336 4.91 1 89.44 83 GLU A N 1
ATOM 605 C CA . GLU A 1 83 ? -1.396 -13.047 4.531 1 89.44 83 GLU A CA 1
ATOM 606 C C . GLU A 1 83 ? -1.854 -13.055 3.078 1 89.44 83 GLU A C 1
ATOM 608 O O . GLU A 1 83 ? -1.345 -13.828 2.264 1 89.44 83 GLU A O 1
ATOM 613 N N . VAL A 1 84 ? -2.84 -12.219 2.801 1 93.56 84 VAL A N 1
ATOM 614 C CA . VAL A 1 84 ? -3.293 -11.953 1.439 1 93.56 84 VAL A CA 1
ATOM 615 C C . VAL A 1 84 ? -3.514 -10.453 1.249 1 93.56 84 VAL A C 1
ATOM 617 O O . VAL A 1 84 ? -3.598 -9.703 2.223 1 93.56 84 VAL A O 1
ATOM 620 N N . ILE A 1 85 ? -3.598 -10.047 -0.011 1 91.25 85 ILE A N 1
ATOM 621 C CA . ILE A 1 85 ? -3.943 -8.672 -0.343 1 91.25 85 ILE A CA 1
ATOM 622 C C . ILE A 1 85 ? -5.363 -8.617 -0.899 1 91.25 85 ILE A C 1
ATOM 624 O O . ILE A 1 85 ? -5.602 -8.984 -2.051 1 91.25 85 ILE A O 1
ATOM 628 N N . GLY A 1 86 ? -6.238 -8.18 -0.021 1 91.62 86 GLY A N 1
ATOM 629 C CA . GLY A 1 86 ? -7.617 -8.039 -0.46 1 91.62 86 GLY A CA 1
ATOM 630 C C . GLY A 1 86 ? -7.832 -6.863 -1.395 1 91.62 86 GLY A C 1
ATOM 631 O O . GLY A 1 86 ? -7.195 -5.816 -1.24 1 91.62 86 GLY A O 1
ATOM 632 N N . PHE A 1 87 ? -8.82 -7.055 -2.387 1 91.44 87 PHE A N 1
ATOM 633 C CA . PHE A 1 87 ? -9.07 -5.91 -3.254 1 91.44 87 PHE A CA 1
ATOM 634 C C . PHE A 1 87 ? -10.57 -5.68 -3.426 1 91.44 87 PHE A C 1
ATOM 636 O O . PHE A 1 87 ? -10.992 -4.609 -3.871 1 91.44 87 PHE A O 1
ATOM 643 N N . LYS A 1 88 ? -11.391 -6.699 -3.078 1 92 88 LYS A N 1
ATOM 644 C CA . LYS A 1 88 ? -12.836 -6.496 -3.117 1 92 88 LYS A CA 1
ATOM 645 C C . LYS A 1 88 ? -13.547 -7.434 -2.146 1 92 88 LYS A C 1
ATOM 647 O O . LYS A 1 88 ? -13.312 -8.641 -2.156 1 92 88 LYS A O 1
ATOM 652 N N . GLN A 1 89 ? -14.406 -6.859 -1.304 1 92.12 89 GLN A N 1
ATOM 653 C CA . GLN A 1 89 ? -15.242 -7.629 -0.386 1 92.12 89 GLN A CA 1
ATOM 654 C C . GLN A 1 89 ? -16.656 -7.766 -0.921 1 92.12 89 GLN A C 1
ATOM 656 O O . GLN A 1 89 ? -17.297 -6.77 -1.266 1 92.12 89 GLN A O 1
ATOM 661 N N . GLU A 1 90 ? -17.125 -8.914 -1.081 1 93.62 90 GLU A N 1
ATOM 662 C CA . GLU A 1 90 ? -18.516 -9.203 -1.427 1 93.62 90 GLU A CA 1
ATOM 663 C C . GLU A 1 90 ? -19.141 -10.172 -0.428 1 93.62 90 GLU A C 1
ATOM 665 O O . GLU A 1 90 ? -18.891 -11.375 -0.486 1 93.62 90 GLU A O 1
ATOM 670 N N . GLY A 1 91 ? -19.938 -9.578 0.472 1 92.75 91 GLY A N 1
ATOM 671 C CA . GLY A 1 91 ? -20.406 -10.406 1.574 1 92.75 91 GLY A CA 1
ATOM 672 C C . GLY A 1 91 ? -19.281 -11.023 2.375 1 92.75 91 GLY A C 1
ATOM 673 O O . GLY A 1 91 ? -18.391 -10.32 2.85 1 92.75 91 GLY A O 1
ATOM 674 N N . ASP A 1 92 ? -19.266 -12.336 2.469 1 91.31 92 ASP A N 1
ATOM 675 C CA . ASP A 1 92 ? -18.25 -13.047 3.242 1 91.31 92 ASP A CA 1
ATOM 676 C C . ASP A 1 92 ? -17.078 -13.469 2.359 1 91.31 92 ASP A C 1
ATOM 678 O O . ASP A 1 92 ? -16.125 -14.094 2.834 1 91.31 92 ASP A O 1
ATOM 682 N N . PHE A 1 93 ? -17.203 -13.102 1.159 1 94.38 93 PHE A N 1
ATOM 683 C CA . PHE A 1 93 ? -16.156 -13.5 0.218 1 94.38 93 PHE A CA 1
ATOM 684 C C . PHE A 1 93 ? -15.195 -12.352 -0.055 1 94.38 93 PHE A C 1
ATOM 686 O O . PHE A 1 93 ? -15.625 -11.25 -0.41 1 94.38 93 PHE A O 1
ATOM 693 N N . LEU A 1 94 ? -13.914 -12.602 0.203 1 95 94 LEU A N 1
ATOM 694 C CA . LEU A 1 94 ? -12.859 -11.641 -0.092 1 95 94 LEU A CA 1
ATOM 695 C C . LEU A 1 94 ? -12.109 -12.031 -1.361 1 95 94 LEU A C 1
ATOM 697 O O . LEU A 1 94 ? -11.445 -13.07 -1.399 1 95 94 LEU A O 1
ATOM 701 N N . PHE A 1 95 ? -12.305 -11.203 -2.441 1 97.25 95 PHE A N 1
ATOM 702 C CA . PHE A 1 95 ? -11.398 -11.312 -3.58 1 97.25 95 PHE A CA 1
ATOM 703 C C . PHE A 1 95 ? -10.016 -10.781 -3.229 1 97.25 95 PHE A C 1
ATOM 705 O O . PHE A 1 95 ? -9.875 -9.633 -2.811 1 97.25 95 PHE A O 1
ATOM 712 N N . ALA A 1 96 ? -9.016 -11.688 -3.359 1 97.31 96 ALA A N 1
ATOM 713 C CA . ALA A 1 96 ? -7.68 -11.305 -2.916 1 97.31 96 ALA A CA 1
ATOM 714 C C . ALA A 1 96 ? -6.629 -11.688 -3.957 1 97.31 96 ALA A C 1
ATOM 716 O O . ALA A 1 96 ? -6.844 -12.594 -4.762 1 97.31 96 ALA A O 1
ATOM 717 N N . LEU A 1 97 ? -5.633 -10.836 -3.934 1 96.62 97 LEU A N 1
ATOM 718 C CA . LEU A 1 97 ? -4.352 -11.234 -4.512 1 96.62 97 LEU A CA 1
ATOM 719 C C . LEU A 1 97 ? -3.518 -12.016 -3.506 1 96.62 97 LEU A C 1
ATOM 721 O O . LEU A 1 97 ? -3.301 -11.555 -2.383 1 96.62 97 LEU A O 1
ATOM 725 N N . HIS A 1 98 ? -3.092 -13.227 -3.879 1 97.31 98 HIS A N 1
ATOM 726 C CA . HIS A 1 98 ? -2.332 -14.055 -2.949 1 97.31 98 HIS A CA 1
ATOM 727 C C . HIS A 1 98 ? -1.393 -15 -3.693 1 97.31 98 HIS A C 1
ATOM 729 O O . HIS A 1 98 ? -1.445 -15.094 -4.922 1 97.31 98 HIS A O 1
ATOM 735 N N . ARG A 1 99 ? -0.544 -15.617 -2.941 1 97.5 99 ARG A N 1
ATOM 736 C CA . ARG A 1 99 ? 0.358 -16.625 -3.5 1 97.5 99 ARG A CA 1
ATOM 737 C C . ARG A 1 99 ? -0.419 -17.797 -4.07 1 97.5 99 ARG A C 1
ATOM 739 O O . ARG A 1 99 ? -1.564 -18.047 -3.682 1 97.5 99 ARG A O 1
ATOM 746 N N . VAL A 1 100 ? 0.254 -18.5 -4.98 1 98.5 100 VAL A N 1
ATOM 747 C CA . VAL A 1 100 ? -0.376 -19.672 -5.578 1 98.5 100 VAL A CA 1
ATOM 748 C C . VAL A 1 100 ? -0.84 -20.625 -4.48 1 98.5 100 VAL A C 1
ATOM 750 O O . VAL A 1 100 ? -0.042 -21.047 -3.641 1 98.5 100 VAL A O 1
ATOM 753 N N . TRP A 1 101 ? -2.133 -20.891 -4.496 1 97.56 101 TRP A N 1
ATOM 754 C CA . TRP A 1 101 ? -2.756 -21.781 -3.51 1 97.56 101 TRP A CA 1
ATOM 755 C C . TRP A 1 101 ? -2.762 -23.219 -3.994 1 97.56 101 TRP A C 1
ATOM 757 O O . TRP A 1 101 ? -3.498 -23.562 -4.922 1 97.56 101 TRP A O 1
ATOM 767 N N . ASN A 1 102 ? -2.033 -24.141 -3.314 1 96.12 102 ASN A N 1
ATOM 768 C CA . ASN A 1 102 ? -1.753 -25.469 -3.832 1 96.12 102 ASN A CA 1
ATOM 769 C C . ASN A 1 102 ? -2.422 -26.547 -2.988 1 96.12 102 ASN A C 1
ATOM 771 O O . ASN A 1 102 ? -1.938 -27.688 -2.922 1 96.12 102 ASN A O 1
ATOM 775 N N . GLN A 1 103 ? -3.504 -26.328 -2.428 1 95 103 GLN A N 1
ATOM 776 C CA . GLN A 1 103 ? -4.082 -27.281 -1.484 1 95 103 GLN A CA 1
ATOM 777 C C . GLN A 1 103 ? -4.848 -28.375 -2.211 1 95 103 GLN A C 1
ATOM 779 O O . GLN A 1 103 ? -5.246 -29.375 -1.601 1 95 103 GLN A O 1
ATOM 784 N N . ILE A 1 104 ? -5.09 -28.281 -3.43 1 96.62 104 ILE A N 1
ATOM 785 C CA . ILE A 1 104 ? -5.676 -29.312 -4.273 1 96.62 104 ILE A CA 1
ATOM 786 C C . ILE A 1 104 ? -4.715 -29.656 -5.406 1 96.62 104 ILE A C 1
ATOM 788 O O . ILE A 1 104 ? -4.727 -29.016 -6.461 1 96.62 104 ILE A O 1
ATOM 792 N N . PRO A 1 105 ? -3.975 -30.719 -5.191 1 96.12 105 PRO A N 1
ATOM 793 C CA . PRO A 1 105 ? -2.906 -31.047 -6.137 1 96.12 105 PRO A CA 1
ATOM 794 C C . PRO A 1 105 ? -3.424 -31.281 -7.551 1 96.12 105 PRO A C 1
ATOM 796 O O . PRO A 1 105 ? -2.734 -30.969 -8.523 1 96.12 105 PRO A O 1
ATOM 799 N N . SER A 1 106 ? -4.621 -31.688 -7.672 1 97.69 106 SER A N 1
ATOM 800 C CA . SER A 1 106 ? -5.148 -32.031 -8.984 1 97.69 106 SER A CA 1
ATOM 801 C C . SER A 1 106 ? -5.383 -30.781 -9.828 1 97.69 106 SER A C 1
ATOM 803 O O . SER A 1 106 ? -5.5 -30.875 -11.055 1 97.69 106 SER A O 1
ATOM 805 N N . GLU A 1 107 ? -5.383 -29.672 -9.211 1 98.19 107 GLU A N 1
ATOM 806 C CA . GLU A 1 107 ? -5.566 -28.422 -9.945 1 98.19 107 GLU A CA 1
ATOM 807 C C . GLU A 1 107 ? -4.273 -28 -10.633 1 98.19 107 GLU A C 1
ATOM 809 O O . GLU A 1 107 ? -4.289 -27.141 -11.523 1 98.19 107 GLU A O 1
ATOM 814 N N . ARG A 1 108 ? -3.135 -28.484 -10.297 1 98.25 108 ARG A N 1
ATOM 815 C CA . ARG A 1 108 ? -1.845 -28.25 -10.938 1 98.25 108 ARG A CA 1
ATOM 816 C C . ARG A 1 108 ? -1.586 -26.766 -11.133 1 98.25 108 ARG A C 1
ATOM 818 O O . ARG A 1 108 ? -1.234 -26.328 -12.234 1 98.25 108 ARG A O 1
ATOM 825 N N . ARG A 1 109 ? -1.738 -26.031 -10.078 1 98.5 109 ARG A N 1
ATOM 826 C CA . ARG A 1 109 ? -1.694 -24.578 -10.188 1 98.5 109 ARG A CA 1
ATOM 827 C C . ARG A 1 109 ? -0.279 -24.094 -10.484 1 98.5 109 ARG A C 1
ATOM 829 O O . ARG A 1 109 ? -0.091 -23.109 -11.203 1 98.5 109 ARG A O 1
ATOM 836 N N . ASN A 1 110 ? 0.714 -24.781 -10.047 1 98.06 110 ASN A N 1
ATOM 837 C CA . ASN A 1 110 ? 2.08 -24.375 -10.359 1 98.06 110 ASN A CA 1
ATOM 838 C C . ASN A 1 110 ? 2.393 -24.562 -11.844 1 98.06 110 ASN A C 1
ATOM 840 O O . ASN A 1 110 ? 3.078 -23.734 -12.445 1 98.06 110 ASN A O 1
ATOM 844 N N . GLU A 1 111 ? 1.92 -25.594 -12.383 1 98.44 111 GLU A N 1
ATOM 845 C CA . GLU A 1 111 ? 2.096 -25.812 -13.812 1 98.44 111 GLU A CA 1
ATOM 846 C C . GLU A 1 111 ? 1.287 -24.812 -14.633 1 98.44 111 GLU A C 1
ATOM 848 O O . GLU A 1 111 ? 1.767 -24.297 -15.641 1 98.44 111 GLU A O 1
ATOM 853 N N . ARG A 1 112 ? 0.07 -24.562 -14.164 1 98.81 112 ARG A N 1
ATOM 854 C CA . ARG A 1 112 ? -0.839 -23.703 -14.906 1 98.81 112 ARG A CA 1
ATOM 855 C C . ARG A 1 112 ? -0.314 -22.266 -14.945 1 98.81 112 ARG A C 1
ATOM 857 O O . ARG A 1 112 ? -0.344 -21.625 -16 1 98.81 112 ARG A O 1
ATOM 864 N N . ILE A 1 113 ? 0.243 -21.797 -13.844 1 98.69 113 ILE A N 1
ATOM 865 C CA . ILE A 1 113 ? 0.675 -20.391 -13.852 1 98.69 113 ILE A CA 1
ATOM 866 C C . ILE A 1 113 ? 1.912 -20.234 -14.734 1 98.69 113 ILE A C 1
ATOM 868 O O . ILE A 1 113 ? 2.15 -19.172 -15.289 1 98.69 113 ILE A O 1
ATOM 872 N N . ALA A 1 114 ? 2.633 -21.281 -14.969 1 97.94 114 ALA A N 1
ATOM 873 C CA . ALA A 1 114 ? 3.832 -21.25 -15.805 1 97.94 114 ALA A CA 1
ATOM 874 C C . ALA A 1 114 ? 3.482 -21.453 -17.281 1 97.94 114 ALA A C 1
ATOM 876 O O . ALA A 1 114 ? 4.312 -21.219 -18.156 1 97.94 114 ALA A O 1
ATOM 877 N N . SER A 1 115 ? 2.271 -21.844 -17.531 1 98.44 115 SER A N 1
ATOM 878 C CA . SER A 1 115 ? 1.858 -22.172 -18.891 1 98.44 115 SER A CA 1
ATOM 879 C C . SER A 1 115 ? 1.842 -20.938 -19.766 1 98.44 115 SER A C 1
ATOM 881 O O . SER A 1 115 ? 1.408 -19.859 -19.344 1 98.44 115 SER A O 1
ATOM 883 N N . PRO A 1 116 ? 2.268 -21.078 -21 1 97.56 116 PRO A N 1
ATOM 884 C CA . PRO A 1 116 ? 2.152 -19.953 -21.938 1 97.56 116 PRO A CA 1
ATOM 885 C C . PRO A 1 116 ? 0.724 -19.734 -22.422 1 97.56 116 PRO A C 1
ATOM 887 O O . PRO A 1 116 ? 0.42 -18.688 -23.016 1 97.56 116 PRO A O 1
ATOM 890 N N . SER A 1 117 ? -0.095 -20.672 -22.25 1 98.06 117 SER A N 1
ATOM 891 C CA . SER A 1 117 ? -1.485 -20.578 -22.688 1 98.06 117 SER A CA 1
ATOM 892 C C . SER A 1 117 ? -2.338 -19.859 -21.641 1 98.06 117 SER A C 1
ATOM 894 O O . SER A 1 117 ? -2.473 -20.328 -20.516 1 98.06 117 SER A O 1
ATOM 896 N N . VAL A 1 118 ? -3.025 -18.859 -22.047 1 98.25 118 VAL A N 1
ATOM 897 C CA . VAL A 1 118 ? -3.867 -18.062 -21.156 1 98.25 118 VAL A CA 1
ATOM 898 C C . VAL A 1 118 ? -5 -18.922 -20.609 1 98.25 118 VAL A C 1
ATOM 900 O O . VAL A 1 118 ? -5.375 -18.781 -19.438 1 98.25 118 VAL A O 1
ATOM 903 N N . SER A 1 119 ? -5.531 -19.797 -21.406 1 98.31 119 SER A N 1
ATOM 904 C CA . SER A 1 119 ? -6.652 -20.625 -20.984 1 98.31 119 SER A CA 1
ATOM 905 C C . SER A 1 119 ? -6.277 -21.5 -19.797 1 98.31 119 SER A C 1
ATOM 907 O O . SER A 1 119 ? -7.125 -21.797 -18.953 1 98.31 119 SER A O 1
ATOM 909 N N . ASP A 1 120 ? -5.008 -21.844 -19.719 1 98.69 120 ASP A N 1
ATOM 910 C CA . ASP A 1 120 ? -4.543 -22.656 -18.594 1 98.69 120 ASP A CA 1
ATOM 911 C C . ASP A 1 120 ? -4.523 -21.844 -17.297 1 98.69 120 ASP A C 1
ATOM 913 O O . ASP A 1 120 ? -4.527 -22.391 -16.203 1 98.69 120 ASP A O 1
ATOM 917 N N . ARG A 1 121 ? -4.5 -20.516 -17.453 1 98.81 121 ARG A N 1
ATOM 918 C CA . ARG A 1 121 ? -4.32 -19.641 -16.297 1 98.81 121 ARG A CA 1
ATOM 919 C C . ARG A 1 121 ? -5.648 -19.047 -15.844 1 98.81 121 ARG A C 1
ATOM 921 O O . ARG A 1 121 ? -5.684 -18.203 -14.938 1 98.81 121 ARG A O 1
ATOM 928 N N . ILE A 1 122 ? -6.773 -19.438 -16.516 1 98.62 122 ILE A N 1
ATOM 929 C CA . ILE A 1 122 ? -8.125 -19.094 -16.078 1 98.62 122 ILE A CA 1
ATOM 930 C C . ILE A 1 122 ? -8.75 -20.266 -15.336 1 98.62 122 ILE A C 1
ATOM 932 O O . ILE A 1 122 ? -9.297 -21.188 -15.953 1 98.62 122 ILE A O 1
ATOM 936 N N . MET A 1 123 ? -8.656 -20.234 -13.883 1 98.31 123 MET A N 1
ATOM 937 C CA . MET A 1 123 ? -9.078 -21.453 -13.188 1 98.31 123 MET A CA 1
ATOM 938 C C . MET A 1 123 ? -9.539 -21.141 -11.766 1 98.31 123 MET A C 1
ATOM 940 O O . MET A 1 123 ? -10.07 -22 -11.078 1 98.31 123 MET A O 1
ATOM 944 N N . THR A 1 124 ? -9.375 -19.891 -11.297 1 98.12 124 THR A N 1
ATOM 945 C CA . THR A 1 124 ? -9.703 -19.594 -9.914 1 98.12 124 THR A CA 1
ATOM 946 C C . THR A 1 124 ? -11.172 -19.188 -9.781 1 98.12 124 THR A C 1
ATOM 948 O O . THR A 1 124 ? -11.875 -19.047 -10.781 1 98.12 124 THR A O 1
ATOM 951 N N . ASN A 1 125 ? -11.594 -19.016 -8.523 1 96.75 125 ASN A N 1
ATOM 952 C CA . ASN A 1 125 ? -12.945 -18.531 -8.258 1 96.75 125 ASN A CA 1
ATOM 953 C C . ASN A 1 125 ? -12.992 -17.016 -8.109 1 96.75 125 ASN A C 1
ATOM 955 O O . ASN A 1 125 ? -13.859 -16.484 -7.43 1 96.75 125 ASN A O 1
ATOM 959 N N . GLY A 1 126 ? -11.969 -16.375 -8.719 1 98.06 126 GLY A N 1
ATOM 960 C CA . GLY A 1 126 ? -12.016 -14.93 -8.719 1 98.06 126 GLY A CA 1
ATOM 961 C C . GLY A 1 126 ? -10.781 -14.289 -8.109 1 98.06 126 GLY A C 1
ATOM 962 O O . GLY A 1 126 ? -10.422 -13.164 -8.461 1 98.06 126 GLY A O 1
ATOM 963 N N . CYS A 1 127 ? -10.086 -15.031 -7.258 1 98.5 127 CYS A N 1
ATOM 964 C CA . CYS A 1 127 ? -8.867 -14.492 -6.672 1 98.5 127 CYS A CA 1
ATOM 965 C C . CYS A 1 127 ? -7.727 -14.5 -7.691 1 98.5 127 CYS A C 1
ATOM 967 O O . CYS A 1 127 ? -7.797 -15.195 -8.703 1 98.5 127 CYS A O 1
ATOM 969 N N . ILE A 1 128 ? -6.828 -13.664 -7.402 1 98.62 128 ILE A N 1
ATOM 970 C CA . ILE A 1 128 ? -5.648 -13.555 -8.25 1 98.62 128 ILE A CA 1
ATOM 971 C C . ILE A 1 128 ? -4.453 -14.211 -7.559 1 98.62 128 ILE A C 1
ATOM 973 O O . ILE A 1 128 ? -4.035 -13.773 -6.48 1 98.62 128 ILE A O 1
ATOM 977 N N . ASN A 1 129 ? -3.965 -15.289 -8.18 1 98.75 129 ASN A N 1
ATOM 978 C CA . ASN A 1 129 ? -2.746 -15.914 -7.672 1 98.75 129 ASN A CA 1
ATOM 979 C C . ASN A 1 129 ? -1.505 -15.367 -8.375 1 98.75 129 ASN A C 1
ATOM 981 O O . ASN A 1 129 ? -1.503 -15.195 -9.594 1 98.75 129 ASN A O 1
ATOM 985 N N . VAL A 1 130 ? -0.528 -15.117 -7.629 1 98.06 130 VAL A N 1
ATOM 986 C CA . VAL A 1 130 ? 0.748 -14.641 -8.156 1 98.06 130 VAL A CA 1
ATOM 987 C C . VAL A 1 130 ? 1.886 -15.492 -7.598 1 98.06 130 VAL A C 1
ATOM 989 O O . VAL A 1 130 ? 1.725 -16.156 -6.574 1 98.06 130 VAL A O 1
ATOM 992 N N . SER A 1 131 ? 2.977 -15.477 -8.344 1 96.69 131 SER A N 1
ATOM 993 C CA . SER A 1 131 ? 4.156 -16.156 -7.812 1 96.69 131 SER A CA 1
ATOM 994 C C . SER A 1 131 ? 4.625 -15.516 -6.512 1 96.69 131 SER A C 1
ATOM 996 O O . SER A 1 131 ? 4.281 -14.367 -6.223 1 96.69 131 SER A O 1
ATOM 998 N N . ASP A 1 132 ? 5.465 -16.25 -5.746 1 93.12 132 ASP A N 1
ATOM 999 C CA . ASP A 1 132 ? 6 -15.727 -4.496 1 93.12 132 ASP A CA 1
ATOM 1000 C C . ASP A 1 132 ? 6.801 -14.445 -4.738 1 93.12 132 ASP A C 1
ATOM 1002 O O . ASP A 1 132 ? 6.711 -13.492 -3.963 1 93.12 132 ASP A O 1
ATOM 1006 N N . ALA A 1 133 ? 7.543 -14.445 -5.773 1 88.69 133 ALA A N 1
ATOM 1007 C CA . ALA A 1 133 ? 8.367 -13.281 -6.086 1 88.69 133 ALA A CA 1
ATOM 1008 C C . ALA A 1 133 ? 7.508 -12.055 -6.379 1 88.69 133 ALA A C 1
ATOM 1010 O O . ALA A 1 133 ? 7.809 -10.953 -5.922 1 88.69 133 ALA A O 1
ATOM 1011 N N . VAL A 1 134 ? 6.434 -12.25 -7.152 1 90.69 134 VAL A N 1
ATOM 1012 C CA . VAL A 1 134 ? 5.543 -11.148 -7.496 1 90.69 134 VAL A CA 1
ATOM 1013 C C . VAL A 1 134 ? 4.812 -10.664 -6.242 1 90.69 134 VAL A C 1
ATOM 1015 O O . VAL A 1 134 ? 4.637 -9.461 -6.043 1 90.69 134 VAL A O 1
ATOM 1018 N N . TYR A 1 135 ? 4.402 -11.586 -5.43 1 91.88 135 TYR A N 1
ATOM 1019 C CA . TYR A 1 135 ? 3.744 -11.203 -4.184 1 91.88 135 TYR A CA 1
ATOM 1020 C C . TYR A 1 135 ? 4.66 -10.336 -3.326 1 91.88 135 TYR A C 1
ATOM 1022 O O . TYR A 1 135 ? 4.23 -9.312 -2.791 1 91.88 135 TYR A O 1
ATOM 1030 N N . GLU A 1 136 ? 5.855 -10.812 -3.152 1 84.56 136 GLU A N 1
ATOM 1031 C CA . GLU A 1 136 ? 6.812 -10.047 -2.359 1 84.56 136 GLU A CA 1
ATOM 1032 C C . GLU A 1 136 ? 7.02 -8.648 -2.939 1 84.56 136 GLU A C 1
ATOM 1034 O O . GLU A 1 136 ? 7.148 -7.676 -2.195 1 84.56 136 GLU A O 1
ATOM 1039 N N . LYS A 1 137 ? 7.062 -8.617 -4.25 1 81.38 137 LYS A N 1
ATOM 1040 C CA . LYS A 1 137 ? 7.184 -7.316 -4.906 1 81.38 137 LYS A CA 1
ATOM 1041 C C . LYS A 1 137 ? 5.988 -6.426 -4.586 1 81.38 137 LYS A C 1
ATOM 1043 O O . LYS A 1 137 ? 6.152 -5.238 -4.301 1 81.38 137 LYS A O 1
ATOM 1048 N N . LEU A 1 138 ? 4.812 -6.957 -4.59 1 83.62 138 LEU A N 1
ATOM 1049 C CA . LEU A 1 138 ? 3.588 -6.23 -4.289 1 83.62 138 LEU A CA 1
ATOM 1050 C C . LEU A 1 138 ? 3.555 -5.805 -2.824 1 83.62 138 LEU A C 1
ATOM 1052 O O . LEU A 1 138 ? 3.15 -4.684 -2.506 1 83.62 138 LEU A O 1
ATOM 1056 N N . ARG A 1 139 ? 3.988 -6.75 -2.039 1 78.5 139 ARG A N 1
ATOM 1057 C CA . ARG A 1 139 ? 3.975 -6.504 -0.601 1 78.5 139 ARG A CA 1
ATOM 1058 C C . ARG A 1 139 ? 4.828 -5.289 -0.247 1 78.5 139 ARG A C 1
ATOM 1060 O O . ARG A 1 139 ? 4.52 -4.562 0.701 1 78.5 139 ARG A O 1
ATOM 1067 N N . HIS A 1 140 ? 5.668 -4.996 -1.028 1 70.94 140 HIS A N 1
ATOM 1068 C CA . HIS A 1 140 ? 6.598 -3.912 -0.73 1 70.94 140 HIS A CA 1
ATOM 1069 C C . HIS A 1 140 ? 5.984 -2.555 -1.056 1 70.94 140 HIS A C 1
ATOM 1071 O O . HIS A 1 140 ? 6.477 -1.521 -0.597 1 70.94 140 HIS A O 1
ATOM 1077 N N . TYR A 1 141 ? 5.027 -2.646 -1.876 1 70 141 TYR A N 1
ATOM 1078 C CA . TYR A 1 141 ? 4.301 -1.408 -2.125 1 70 141 TYR A CA 1
ATOM 1079 C C . TYR A 1 141 ? 3.596 -0.927 -0.862 1 70 141 TYR A C 1
ATOM 1081 O O . TYR A 1 141 ? 3.186 0.233 -0.777 1 70 141 TYR A O 1
ATOM 1089 N N . PHE A 1 142 ? 3.727 -1.71 0.135 1 70.44 142 PHE A N 1
ATOM 1090 C CA . PHE A 1 142 ? 2.908 -1.438 1.311 1 70.44 142 PHE A CA 1
ATOM 1091 C C . PHE A 1 142 ? 3.783 -1.233 2.543 1 70.44 142 PHE A C 1
ATOM 1093 O O . PHE A 1 142 ? 3.346 -1.478 3.668 1 70.44 142 PHE A O 1
ATOM 1100 N N . VAL A 1 143 ? 5.039 -0.812 2.314 1 74.56 143 VAL A N 1
ATOM 1101 C CA . VAL A 1 143 ? 5.918 -0.78 3.479 1 74.56 143 VAL A CA 1
ATOM 1102 C C . VAL A 1 143 ? 6.242 0.667 3.84 1 74.56 143 VAL A C 1
ATOM 1104 O O . VAL A 1 143 ? 6.555 1.479 2.965 1 74.56 143 VAL A O 1
ATOM 1107 N N . LEU A 1 144 ? 6.121 0.994 5.086 1 83.31 144 LEU A N 1
ATOM 1108 C CA . LEU A 1 144 ? 6.527 2.248 5.711 1 83.31 144 LEU A CA 1
ATOM 1109 C C . LEU A 1 144 ? 7.699 2.027 6.664 1 83.31 144 LEU A C 1
ATOM 1111 O O . LEU A 1 144 ? 7.625 1.176 7.555 1 83.31 144 LEU A O 1
ATOM 1115 N N . GLU A 1 145 ? 8.75 2.764 6.406 1 86.88 145 GLU A N 1
ATOM 1116 C CA . GLU A 1 145 ? 9.875 2.766 7.336 1 86.88 145 GLU A CA 1
ATOM 1117 C C . GLU A 1 145 ? 9.938 4.07 8.125 1 86.88 145 GLU A C 1
ATOM 1119 O O . GLU A 1 145 ? 10.008 5.152 7.543 1 86.88 145 GLU A O 1
ATOM 1124 N N . VAL A 1 146 ? 9.812 3.914 9.375 1 92.31 146 VAL A N 1
ATOM 1125 C CA . VAL A 1 146 ? 9.969 5.059 10.266 1 92.31 146 VAL A CA 1
ATOM 1126 C C . VAL A 1 146 ? 11.32 4.977 10.984 1 92.31 146 VAL A C 1
ATOM 1128 O O . VAL A 1 146 ? 11.594 4.008 11.695 1 92.31 146 VAL A O 1
ATOM 1131 N N . ILE A 1 147 ? 12.141 5.98 10.742 1 93.44 147 ILE A N 1
ATOM 1132 C CA . ILE A 1 147 ? 13.492 5.949 11.289 1 93.44 147 ILE A CA 1
ATOM 1133 C C . ILE A 1 147 ? 13.664 7.098 12.281 1 93.44 147 ILE A C 1
ATOM 1135 O O . ILE A 1 147 ? 12.969 8.117 12.195 1 93.44 147 ILE A O 1
ATOM 1139 N N . MET B 1 1 ? 80.125 -30.922 -17.922 1 31.33 1 MET B N 1
ATOM 1140 C CA . MET B 1 1 ? 78.938 -30.234 -18.453 1 31.33 1 MET B CA 1
ATOM 1141 C C . MET B 1 1 ? 78.375 -29.219 -17.453 1 31.33 1 MET B C 1
ATOM 1143 O O . MET B 1 1 ? 78.75 -29.234 -16.281 1 31.33 1 MET B O 1
ATOM 1147 N N . PRO B 1 2 ? 76.938 -29.203 -17.016 1 32.47 2 PRO B N 1
ATOM 1148 C CA . PRO B 1 2 ? 75.688 -28.453 -16.938 1 32.47 2 PRO B CA 1
ATOM 1149 C C . PRO B 1 2 ? 75.438 -27.797 -15.586 1 32.47 2 PRO B C 1
ATOM 1151 O O . PRO B 1 2 ? 75.5 -28.469 -14.555 1 32.47 2 PRO B O 1
ATOM 1154 N N . PRO B 1 3 ? 76.188 -26.609 -15.094 1 34.69 3 PRO B N 1
ATOM 1155 C CA . PRO B 1 3 ? 75.812 -26.047 -13.781 1 34.69 3 PRO B CA 1
ATOM 1156 C C . PRO B 1 3 ? 74.312 -25.828 -13.641 1 34.69 3 PRO B C 1
ATOM 1158 O O . PRO B 1 3 ? 73.812 -25.375 -12.594 1 34.69 3 PRO B O 1
ATOM 1161 N N . ARG B 1 4 ? 73.312 -26.266 -14.32 1 37.81 4 ARG B N 1
ATOM 1162 C CA . ARG B 1 4 ? 72.25 -25.281 -14.445 1 37.81 4 ARG B CA 1
ATOM 1163 C C . ARG B 1 4 ? 71.562 -25.016 -13.094 1 37.81 4 ARG B C 1
ATOM 1165 O O . ARG B 1 4 ? 71.125 -25.953 -12.43 1 37.81 4 ARG B O 1
ATOM 1172 N N . LEU B 1 5 ? 71.688 -23.938 -12.578 1 33.88 5 LEU B N 1
ATOM 1173 C CA . LEU B 1 5 ? 71.062 -23.375 -11.391 1 33.88 5 LEU B CA 1
ATOM 1174 C C . LEU B 1 5 ? 69.562 -23.359 -11.539 1 33.88 5 LEU B C 1
ATOM 1176 O O . LEU B 1 5 ? 69 -22.641 -12.391 1 33.88 5 LEU B O 1
ATOM 1180 N N . LEU B 1 6 ? 68.812 -24.438 -11.594 1 31.41 6 LEU B N 1
ATOM 1181 C CA . LEU B 1 6 ? 67.438 -24.094 -11.812 1 31.41 6 LEU B CA 1
ATOM 1182 C C . LEU B 1 6 ? 66.875 -23.203 -10.688 1 31.41 6 LEU B C 1
ATOM 1184 O O . LEU B 1 6 ? 67.25 -23.375 -9.523 1 31.41 6 LEU B O 1
ATOM 1188 N N . SER B 1 7 ? 66.438 -22 -10.977 1 37.41 7 SER B N 1
ATOM 1189 C CA . SER B 1 7 ? 65.562 -20.891 -10.57 1 37.41 7 SER B CA 1
ATOM 1190 C C . SER B 1 7 ? 64.375 -21.406 -9.82 1 37.41 7 SER B C 1
ATOM 1192 O O . SER B 1 7 ? 63.656 -22.312 -10.297 1 37.41 7 SER B O 1
ATOM 1194 N N . GLY B 1 8 ? 64.438 -21.188 -8.719 1 33.56 8 GLY B N 1
ATOM 1195 C CA . GLY B 1 8 ? 63.312 -21.531 -7.844 1 33.56 8 GLY B CA 1
ATOM 1196 C C . GLY B 1 8 ? 62 -20.828 -8.227 1 33.56 8 GLY B C 1
ATOM 1197 O O . GLY B 1 8 ? 61.906 -19.594 -8.141 1 33.56 8 GLY B O 1
ATOM 1198 N N . ILE B 1 9 ? 61.438 -21.109 -9.242 1 37.94 9 ILE B N 1
ATOM 1199 C CA . ILE B 1 9 ? 60.188 -20.375 -9.516 1 37.94 9 ILE B CA 1
ATOM 1200 C C . ILE B 1 9 ? 59.219 -20.578 -8.359 1 37.94 9 ILE B C 1
ATOM 1202 O O . ILE B 1 9 ? 58.812 -21.703 -8.062 1 37.94 9 ILE B O 1
ATOM 1206 N N . LEU B 1 10 ? 59.219 -19.672 -7.594 1 38.94 10 LEU B N 1
ATOM 1207 C CA . LEU B 1 10 ? 58.156 -19.516 -6.594 1 38.94 10 LEU B CA 1
ATOM 1208 C C . LEU B 1 10 ? 56.781 -19.422 -7.254 1 38.94 10 LEU B C 1
ATOM 1210 O O . LEU B 1 10 ? 56.531 -18.484 -8.016 1 38.94 10 LEU B O 1
ATOM 1214 N N . CYS B 1 11 ? 56.094 -20.422 -7.445 1 31.67 11 CYS B N 1
ATOM 1215 C CA . CYS B 1 11 ? 54.75 -20.375 -7.961 1 31.67 11 CYS B CA 1
ATOM 1216 C C . CYS B 1 11 ? 53.812 -19.672 -6.973 1 31.67 11 CYS B C 1
ATOM 1218 O O . CYS B 1 11 ? 53.594 -20.188 -5.875 1 31.67 11 CYS B O 1
ATOM 1220 N N . CYS B 1 12 ? 53.906 -18.391 -7.066 1 39 12 CYS B N 1
ATOM 1221 C CA . CYS B 1 12 ? 52.844 -17.672 -6.34 1 39 12 CYS B CA 1
ATOM 1222 C C . CYS B 1 12 ? 51.469 -18.234 -6.676 1 39 12 CYS B C 1
ATOM 1224 O O . CYS B 1 12 ? 51.031 -18.156 -7.824 1 39 12 CYS B O 1
ATOM 1226 N N . LEU B 1 13 ? 51.125 -19.234 -6.004 1 34.56 13 LEU B N 1
ATOM 1227 C CA . LEU B 1 13 ? 49.719 -19.641 -6.176 1 34.56 13 LEU B CA 1
ATOM 1228 C C . LEU B 1 13 ? 48.781 -18.5 -5.809 1 34.56 13 LEU B C 1
ATOM 1230 O O . LEU B 1 13 ? 48.719 -18.094 -4.641 1 34.56 13 LEU B O 1
ATOM 1234 N N . LEU B 1 14 ? 48.594 -17.672 -6.75 1 42.72 14 LEU B N 1
ATOM 1235 C CA . LEU B 1 14 ? 47.469 -16.766 -6.566 1 42.72 14 LEU B CA 1
ATOM 1236 C C . LEU B 1 14 ? 46.188 -17.562 -6.289 1 42.72 14 LEU B C 1
ATOM 1238 O O . LEU B 1 14 ? 45.688 -18.266 -7.168 1 42.72 14 LEU B O 1
ATOM 1242 N N . THR B 1 15 ? 46.031 -17.906 -5.051 1 42.06 15 THR B N 1
ATOM 1243 C CA . THR B 1 15 ? 44.719 -18.469 -4.785 1 42.06 15 THR B CA 1
ATOM 1244 C C . THR B 1 15 ? 43.625 -17.438 -5.059 1 42.06 15 THR B C 1
ATOM 1246 O O . THR B 1 15 ? 43.656 -16.328 -4.535 1 42.06 15 THR B O 1
ATOM 1249 N N . THR B 1 16 ? 43.125 -17.516 -6.223 1 44.69 16 THR B N 1
ATOM 1250 C CA . THR B 1 16 ? 41.875 -16.781 -6.473 1 44.69 16 THR B CA 1
ATOM 1251 C C . THR B 1 16 ? 40.812 -17.172 -5.465 1 44.69 16 THR B C 1
ATOM 1253 O O . THR B 1 16 ? 40.469 -18.344 -5.34 1 44.69 16 THR B O 1
ATOM 1256 N N . ALA B 1 17 ? 40.875 -16.406 -4.391 1 38.84 17 ALA B N 1
ATOM 1257 C CA . ALA B 1 17 ? 39.688 -16.609 -3.531 1 38.84 17 ALA B CA 1
ATOM 1258 C C . ALA B 1 17 ? 38.406 -16.672 -4.352 1 38.84 17 ALA B C 1
ATOM 1260 O O . ALA B 1 17 ? 38.312 -16 -5.379 1 38.84 17 ALA B O 1
ATOM 1261 N N . PRO B 1 18 ? 37.812 -17.578 -4.195 1 34.34 18 PRO B N 1
ATOM 1262 C CA . PRO B 1 18 ? 36.5 -17.578 -4.859 1 34.34 18 PRO B CA 1
ATOM 1263 C C . PRO B 1 18 ? 35.719 -16.266 -4.648 1 34.34 18 PRO B C 1
ATOM 1265 O O . PRO B 1 18 ? 35.625 -15.781 -3.52 1 34.34 18 PRO B O 1
ATOM 1268 N N . VAL B 1 19 ? 35.75 -15.484 -5.57 1 32.59 19 VAL B N 1
ATOM 1269 C CA . VAL B 1 19 ? 34.781 -14.398 -5.516 1 32.59 19 VAL B CA 1
ATOM 1270 C C . VAL B 1 19 ? 33.406 -14.945 -5.141 1 32.59 19 VAL B C 1
ATOM 1272 O O . VAL B 1 19 ? 32.844 -15.773 -5.867 1 32.59 19 VAL B O 1
ATOM 1275 N N . PHE B 1 20 ? 33.25 -15.086 -3.924 1 27.56 20 PHE B N 1
ATOM 1276 C CA . PHE B 1 20 ? 31.859 -15.242 -3.557 1 27.56 20 PHE B CA 1
ATOM 1277 C C . PHE B 1 20 ? 30.984 -14.242 -4.312 1 27.56 20 PHE B C 1
ATOM 1279 O O . PHE B 1 20 ? 31.281 -13.047 -4.336 1 27.56 20 PHE B O 1
ATOM 1286 N N . ALA B 1 21 ? 30.469 -14.625 -5.352 1 30.97 21 ALA B N 1
ATOM 1287 C CA . ALA B 1 21 ? 29.422 -13.852 -6.027 1 30.97 21 ALA B CA 1
ATOM 1288 C C . ALA B 1 21 ? 28.516 -13.156 -5.016 1 30.97 21 ALA B C 1
ATOM 1290 O O . ALA B 1 21 ? 27.875 -13.812 -4.191 1 30.97 21 ALA B O 1
ATOM 1291 N N . GLN B 1 22 ? 28.922 -12.141 -4.527 1 30.52 22 GLN B N 1
ATOM 1292 C CA . GLN B 1 22 ? 27.969 -11.352 -3.756 1 30.52 22 GLN B CA 1
ATOM 1293 C C . GLN B 1 22 ? 26.562 -11.461 -4.344 1 30.52 22 GLN B C 1
ATOM 1295 O O . GLN B 1 22 ? 26.375 -11.297 -5.551 1 30.52 22 GLN B O 1
ATOM 1300 N N . GLY B 1 23 ? 25.812 -12.227 -3.875 1 32.78 23 GLY B N 1
ATOM 1301 C CA . GLY B 1 23 ? 24.453 -12.531 -4.305 1 32.78 23 GLY B CA 1
ATOM 1302 C C . GLY B 1 23 ? 23.703 -11.32 -4.836 1 32.78 23 GLY B C 1
ATOM 1303 O O . GLY B 1 23 ? 23.703 -10.258 -4.207 1 32.78 23 GLY B O 1
ATOM 1304 N N . GLN B 1 24 ? 23.766 -10.898 -6.105 1 32.66 24 GLN B N 1
ATOM 1305 C CA . GLN B 1 24 ? 22.938 -9.883 -6.754 1 32.66 24 GLN B CA 1
ATOM 1306 C C . GLN B 1 24 ? 21.688 -9.578 -5.922 1 32.66 24 GLN B C 1
ATOM 1308 O O . GLN B 1 24 ? 20.984 -10.492 -5.496 1 32.66 24 GLN B O 1
ATOM 1313 N N . PRO B 1 25 ? 21.781 -8.562 -5.191 1 39.25 25 PRO B N 1
ATOM 1314 C CA . PRO B 1 25 ? 20.562 -8.305 -4.418 1 39.25 25 PRO B CA 1
ATOM 1315 C C . PRO B 1 25 ? 19.297 -8.734 -5.152 1 39.25 25 PRO B C 1
ATOM 1317 O O . PRO B 1 25 ? 19.172 -8.5 -6.355 1 39.25 25 PRO B O 1
ATOM 1320 N N . ASP B 1 26 ? 18.578 -9.75 -4.734 1 45.47 26 ASP B N 1
ATOM 1321 C CA . ASP B 1 26 ? 17.344 -10.266 -5.328 1 45.47 26 ASP B CA 1
ATOM 1322 C C . ASP B 1 26 ? 16.453 -9.125 -5.809 1 45.47 26 ASP B C 1
ATOM 1324 O O . ASP B 1 26 ? 16.5 -8.023 -5.262 1 45.47 26 ASP B O 1
ATOM 1328 N N . ALA B 1 27 ? 16.25 -8.961 -7.238 1 49.94 27 ALA B N 1
ATOM 1329 C CA . ALA B 1 27 ? 15.422 -7.977 -7.938 1 49.94 27 ALA B CA 1
ATOM 1330 C C . ALA B 1 27 ? 14.305 -7.461 -7.039 1 49.94 27 ALA B C 1
ATOM 1332 O O . ALA B 1 27 ? 13.969 -6.273 -7.074 1 49.94 27 ALA B O 1
ATOM 1333 N N . VAL B 1 28 ? 13.984 -8.258 -6.039 1 48.66 28 VAL B N 1
ATOM 1334 C CA . VAL B 1 28 ? 12.906 -7.895 -5.121 1 48.66 28 VAL B CA 1
ATOM 1335 C C . VAL B 1 28 ? 13.438 -6.914 -4.074 1 48.66 28 VAL B C 1
ATOM 1337 O O . VAL B 1 28 ? 12.797 -5.898 -3.787 1 48.66 28 VAL B O 1
ATOM 1340 N N . SER B 1 29 ? 14.609 -7.273 -3.566 1 54.31 29 SER B N 1
ATOM 1341 C CA . SER B 1 29 ? 15.195 -6.391 -2.562 1 54.31 29 SER B CA 1
ATOM 1342 C C . SER B 1 29 ? 15.484 -5.012 -3.145 1 54.31 29 SER B C 1
ATOM 1344 O O . SER B 1 29 ? 15.219 -3.994 -2.504 1 54.31 29 SER B O 1
ATOM 1346 N N . ALA B 1 30 ? 16.047 -4.98 -4.281 1 55.25 30 ALA B N 1
ATOM 1347 C CA . ALA B 1 30 ? 16.344 -3.715 -4.949 1 55.25 30 ALA B CA 1
ATOM 1348 C C . ALA B 1 30 ? 15.055 -2.93 -5.223 1 55.25 30 ALA B C 1
ATOM 1350 O O . ALA B 1 30 ? 15.031 -1.705 -5.09 1 55.25 30 ALA B O 1
ATOM 1351 N N . TYR B 1 31 ? 14.117 -3.672 -5.582 1 55.34 31 TYR B N 1
ATOM 1352 C CA . TYR B 1 31 ? 12.828 -3.049 -5.867 1 55.34 31 TYR B CA 1
ATOM 1353 C C . TYR B 1 31 ? 12.227 -2.443 -4.609 1 55.34 31 TYR B C 1
ATOM 1355 O O . TYR B 1 31 ? 11.727 -1.315 -4.633 1 55.34 31 TYR B O 1
ATOM 1363 N N . ILE B 1 32 ? 12.383 -3.084 -3.455 1 56.5 32 ILE B N 1
ATOM 1364 C CA . ILE B 1 32 ? 11.867 -2.598 -2.182 1 56.5 32 ILE B CA 1
ATOM 1365 C C . ILE B 1 32 ? 12.57 -1.3 -1.798 1 56.5 32 ILE B C 1
ATOM 1367 O O . ILE B 1 32 ? 11.922 -0.333 -1.385 1 56.5 32 ILE B O 1
ATOM 1371 N N . GLN B 1 33 ? 13.844 -1.347 -2.041 1 57.91 33 GLN B N 1
ATOM 1372 C CA . GLN B 1 33 ? 14.609 -0.162 -1.674 1 57.91 33 GLN B CA 1
ATOM 1373 C C . GLN B 1 33 ? 14.188 1.048 -2.5 1 57.91 33 GLN B C 1
ATOM 1375 O O . GLN B 1 33 ? 14.258 2.186 -2.031 1 57.91 33 GLN B O 1
ATOM 1380 N N . LYS B 1 34 ? 13.508 0.65 -3.545 1 59.94 34 LYS B N 1
ATOM 1381 C CA . LYS B 1 34 ? 13.18 1.739 -4.461 1 59.94 34 LYS B CA 1
ATOM 1382 C C . LYS B 1 34 ? 11.742 2.217 -4.25 1 59.94 34 LYS B C 1
ATOM 1384 O O . LYS B 1 34 ? 11.383 3.316 -4.672 1 59.94 34 LYS B O 1
ATOM 1389 N N . LYS B 1 35 ? 10.992 1.525 -3.449 1 64.38 35 LYS B N 1
ATOM 1390 C CA . LYS B 1 35 ? 9.578 1.904 -3.467 1 64.38 35 LYS B CA 1
ATOM 1391 C C . LYS B 1 35 ? 9.055 2.145 -2.053 1 64.38 35 LYS B C 1
ATOM 1393 O O . LYS B 1 35 ? 7.895 2.506 -1.869 1 64.38 35 LYS B O 1
ATOM 1398 N N . LYS B 1 36 ? 9.984 2.176 -1.136 1 73.44 36 LYS B N 1
ATOM 1399 C CA . LYS B 1 36 ? 9.516 2.373 0.231 1 73.44 36 LYS B CA 1
ATOM 1400 C C . LYS B 1 36 ? 9.312 3.855 0.533 1 73.44 36 LYS B C 1
ATOM 1402 O O . LYS B 1 36 ? 9.812 4.715 -0.196 1 73.44 36 LYS B O 1
ATOM 1407 N N . VAL B 1 37 ? 8.352 4.039 1.473 1 87.12 37 VAL B N 1
ATOM 1408 C CA . VAL B 1 37 ? 8.172 5.367 2.051 1 87.12 37 VAL B CA 1
ATOM 1409 C C . VAL B 1 37 ? 8.883 5.441 3.4 1 87.12 37 VAL B C 1
ATOM 1411 O O . VAL B 1 37 ? 8.766 4.531 4.223 1 87.12 37 VAL B O 1
ATOM 1414 N N . ILE B 1 38 ? 9.656 6.488 3.551 1 90.88 38 ILE B N 1
ATOM 1415 C CA . ILE B 1 38 ? 10.469 6.637 4.758 1 90.88 38 ILE B CA 1
ATOM 1416 C C . ILE B 1 38 ? 10.031 7.887 5.52 1 90.88 38 ILE B C 1
ATOM 1418 O O . ILE B 1 38 ? 9.922 8.969 4.938 1 90.88 38 ILE B O 1
ATOM 1422 N N . VAL B 1 39 ? 9.688 7.668 6.754 1 97 39 VAL B N 1
ATOM 1423 C CA . VAL B 1 39 ? 9.5 8.812 7.641 1 97 39 VAL B CA 1
ATOM 1424 C C . VAL B 1 39 ? 10.742 8.992 8.516 1 97 39 VAL B C 1
ATOM 1426 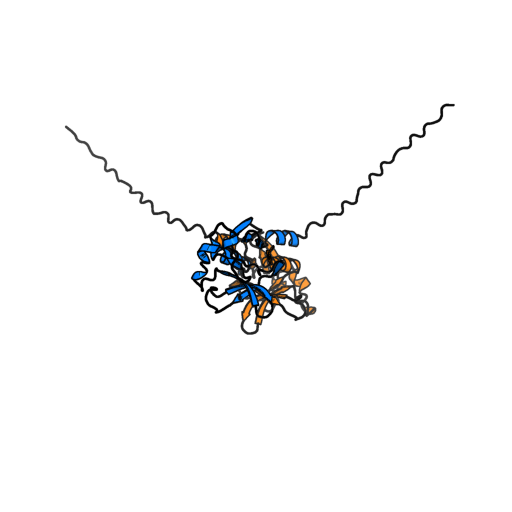O O . VAL B 1 39 ? 11.102 8.102 9.289 1 97 39 VAL B O 1
ATOM 1429 N N . ASP B 1 40 ? 11.391 10.141 8.336 1 96.81 40 ASP B N 1
ATOM 1430 C CA . ASP B 1 40 ? 12.5 10.547 9.195 1 96.81 40 ASP B CA 1
ATOM 1431 C C . ASP B 1 40 ? 12 11.367 10.375 1 96.81 40 ASP B C 1
ATOM 1433 O O . ASP B 1 40 ? 11.695 12.555 10.227 1 96.81 40 ASP B O 1
ATOM 1437 N N . THR B 1 41 ? 12.047 10.812 11.594 1 97.94 41 THR B N 1
ATOM 1438 C CA . THR B 1 41 ? 11.453 11.477 12.75 1 97.94 41 THR B CA 1
ATOM 1439 C C . THR B 1 41 ? 12.328 12.633 13.219 1 97.94 41 THR B C 1
ATOM 1441 O O . THR B 1 41 ? 11.844 13.562 13.867 1 97.94 41 THR B O 1
ATOM 1444 N N . SER B 1 42 ? 13.555 12.672 12.875 1 97.5 42 SER B N 1
ATOM 1445 C CA . SER B 1 42 ? 14.43 13.766 13.266 1 97.5 42 SER B CA 1
ATOM 1446 C C . SER B 1 42 ? 14.172 15.008 12.414 1 97.5 42 SER B C 1
ATOM 1448 O O . SER B 1 42 ? 14.422 16.125 12.859 1 97.5 42 SER B O 1
ATOM 1450 N N . LYS B 1 43 ? 13.625 14.797 11.281 1 98.19 43 LYS B N 1
ATOM 1451 C CA . LYS B 1 43 ? 13.328 15.906 10.383 1 98.19 43 LYS B CA 1
ATOM 1452 C C . LYS B 1 43 ? 11.82 16.141 10.266 1 98.19 43 LYS B C 1
ATOM 1454 O O . LYS B 1 43 ? 11.383 17.141 9.711 1 98.19 43 LYS B O 1
ATOM 1459 N N . ALA B 1 44 ? 11.086 15.18 10.727 1 98.56 44 ALA B N 1
ATOM 1460 C CA . ALA B 1 44 ? 9.641 15.164 10.547 1 98.56 44 ALA B CA 1
ATOM 1461 C C . ALA B 1 44 ? 9.266 15.297 9.07 1 98.56 44 ALA B C 1
ATOM 1463 O O . ALA B 1 44 ? 8.492 16.172 8.703 1 98.56 44 ALA B O 1
ATOM 1464 N N . GLU B 1 45 ? 9.797 14.383 8.352 1 98.19 45 GLU B N 1
ATOM 1465 C CA . GLU B 1 45 ? 9.555 14.336 6.914 1 98.19 45 GLU B CA 1
ATOM 1466 C C . GLU B 1 45 ? 9.258 12.914 6.449 1 98.19 45 GLU B C 1
ATOM 1468 O O . GLU B 1 45 ? 9.789 11.953 7 1 98.19 45 GLU B O 1
ATOM 1473 N N . LEU B 1 46 ? 8.367 12.859 5.539 1 96.75 46 LEU B N 1
ATOM 1474 C CA . LEU B 1 46 ? 8.094 11.633 4.793 1 96.75 46 LEU B CA 1
ATOM 1475 C C . LEU B 1 46 ? 8.688 11.703 3.393 1 96.75 46 LEU B C 1
ATOM 1477 O O . LEU B 1 46 ? 8.438 12.656 2.654 1 96.75 46 LEU B O 1
ATOM 1481 N N . CYS B 1 47 ? 9.555 10.719 3.053 1 92.75 47 CYS B N 1
ATOM 1482 C CA . CYS B 1 47 ? 10.25 10.711 1.772 1 92.75 47 CYS B CA 1
ATOM 1483 C C . CYS B 1 47 ? 9.875 9.477 0.957 1 92.75 47 CYS B C 1
ATOM 1485 O O . CYS B 1 47 ? 9.844 8.367 1.485 1 92.75 47 CYS B O 1
ATOM 1487 N N . PHE B 1 48 ? 9.539 9.734 -0.281 1 84.62 48 PHE B N 1
ATOM 1488 C CA . PHE B 1 48 ? 9.305 8.648 -1.225 1 84.62 48 PHE B CA 1
ATOM 1489 C C . PHE B 1 48 ? 10.617 8.188 -1.845 1 84.62 48 PHE B C 1
ATOM 1491 O O . PHE B 1 48 ? 11.352 8.984 -2.434 1 84.62 48 PHE B O 1
ATOM 1498 N N . ALA B 1 49 ? 10.922 6.934 -1.718 1 77.81 49 ALA B N 1
ATOM 1499 C CA . ALA B 1 49 ? 12.203 6.406 -2.184 1 77.81 49 ALA B CA 1
ATOM 1500 C C . ALA B 1 49 ? 12.281 6.426 -3.707 1 77.81 49 ALA B C 1
ATOM 1502 O O . ALA B 1 49 ? 13.375 6.512 -4.277 1 77.81 49 ALA B O 1
ATOM 1503 N N . ASP B 1 50 ? 11.172 6.449 -4.355 1 71.31 50 ASP B N 1
ATOM 1504 C CA . ASP B 1 50 ? 11.164 6.316 -5.809 1 71.31 50 ASP B CA 1
ATOM 1505 C C . ASP B 1 50 ? 11.578 7.621 -6.48 1 71.31 50 ASP B C 1
ATOM 1507 O O . ASP B 1 50 ? 12.391 7.613 -7.406 1 71.31 50 ASP B O 1
ATOM 1511 N N . ASP B 1 51 ? 11.039 8.75 -5.938 1 75.06 51 ASP B N 1
ATOM 1512 C CA . ASP B 1 51 ? 11.398 10.023 -6.562 1 75.06 51 ASP B CA 1
ATOM 1513 C C . ASP B 1 51 ? 12.219 10.891 -5.609 1 75.06 51 ASP B C 1
ATOM 1515 O O . ASP B 1 51 ? 12.633 11.992 -5.965 1 75.06 51 ASP B O 1
ATOM 1519 N N . ARG B 1 52 ? 12.453 10.508 -4.406 1 82.94 52 ARG B N 1
ATOM 1520 C CA . ARG B 1 52 ? 13.281 11.125 -3.381 1 82.94 52 ARG B CA 1
ATOM 1521 C C . ARG B 1 52 ? 12.688 12.453 -2.922 1 82.94 52 ARG B C 1
ATOM 1523 O O . ARG B 1 52 ? 13.375 13.281 -2.318 1 82.94 52 ARG B O 1
ATOM 1530 N N . GLN B 1 53 ? 11.391 12.633 -3.271 1 87.88 53 GLN B N 1
ATOM 1531 C CA . GLN B 1 53 ? 10.719 13.82 -2.738 1 87.88 53 GLN B CA 1
ATOM 1532 C C . GLN B 1 53 ? 10.336 13.625 -1.274 1 87.88 53 GLN B C 1
ATOM 1534 O O . GLN B 1 53 ? 9.836 12.562 -0.895 1 87.88 53 GLN B O 1
ATOM 1539 N N . CYS B 1 54 ? 10.625 14.703 -0.579 1 94.31 54 CYS B N 1
ATOM 1540 C CA . CYS B 1 54 ? 10.289 14.695 0.841 1 94.31 54 CYS B CA 1
ATOM 1541 C C . CYS B 1 54 ? 9.242 15.75 1.164 1 94.31 54 CYS B C 1
ATOM 1543 O O . CYS B 1 54 ? 9.227 16.828 0.558 1 94.31 54 CYS B O 1
ATOM 1545 N N . HIS B 1 55 ? 8.398 15.375 2.066 1 96.38 55 HIS B N 1
ATOM 1546 C CA . HIS B 1 55 ? 7.301 16.25 2.482 1 96.38 55 HIS B CA 1
ATOM 1547 C C . HIS B 1 55 ? 7.23 16.344 4.004 1 96.38 55 HIS B C 1
ATOM 1549 O O . HIS B 1 55 ? 7.461 15.367 4.711 1 96.38 55 HIS B O 1
ATOM 1555 N N . PRO B 1 56 ? 6.844 17.547 4.492 1 98.25 56 PRO B N 1
ATOM 1556 C CA . PRO B 1 56 ? 6.668 17.672 5.941 1 98.25 56 PRO B CA 1
ATOM 1557 C C . PRO B 1 56 ? 5.496 16.828 6.461 1 98.25 56 PRO B C 1
ATOM 1559 O O . PRO B 1 56 ? 4.492 16.672 5.766 1 98.25 56 PRO B O 1
ATOM 1562 N N . VAL B 1 57 ? 5.668 16.344 7.672 1 98.81 57 VAL B N 1
ATOM 1563 C CA . VAL B 1 57 ? 4.609 15.602 8.344 1 98.81 57 VAL B CA 1
ATOM 1564 C C . VAL B 1 57 ? 4.5 16.047 9.797 1 98.81 57 VAL B C 1
ATOM 1566 O O . VAL B 1 57 ? 5.418 16.672 10.328 1 98.81 57 VAL B O 1
ATOM 1569 N N . LEU B 1 58 ? 3.307 15.797 10.422 1 98.88 58 LEU B N 1
ATOM 1570 C CA . LEU B 1 58 ? 3.209 15.867 11.875 1 98.88 58 LEU B CA 1
ATOM 1571 C C . LEU B 1 58 ? 3.443 14.5 12.5 1 98.88 58 LEU B C 1
ATOM 1573 O O . LEU B 1 58 ? 2.891 13.492 12.039 1 98.88 58 LEU B O 1
ATOM 1577 N N . ILE B 1 59 ? 4.289 14.477 13.5 1 98.88 59 ILE B N 1
ATOM 1578 C CA . ILE B 1 59 ? 4.562 13.258 14.25 1 98.88 59 ILE B CA 1
ATOM 1579 C C . ILE B 1 59 ? 4.539 13.555 15.75 1 98.88 59 ILE B C 1
ATOM 1581 O O . ILE B 1 59 ? 4.223 14.672 16.156 1 98.88 59 ILE B O 1
ATOM 1585 N N . GLY B 1 60 ? 4.66 12.555 16.516 1 98.56 60 GLY B N 1
ATOM 1586 C CA . GLY B 1 60 ? 4.816 12.688 17.953 1 98.56 60 GLY B CA 1
ATOM 1587 C C . GLY B 1 60 ? 6.012 11.93 18.5 1 98.56 60 GLY B C 1
ATOM 1588 O O . GLY B 1 60 ? 6.582 11.078 17.812 1 98.56 60 GLY B O 1
ATOM 1589 N N . THR B 1 61 ? 6.293 12.273 19.719 1 97.06 61 THR B N 1
ATOM 1590 C CA . THR B 1 61 ? 7.395 11.578 20.375 1 97.06 61 THR B CA 1
ATOM 1591 C C . THR B 1 61 ? 7.078 10.094 20.531 1 97.06 61 THR B C 1
ATOM 1593 O O . THR B 1 61 ? 7.984 9.258 20.594 1 97.06 61 THR B O 1
ATOM 1596 N N . ALA B 1 62 ? 5.859 9.734 20.422 1 96.81 62 ALA B N 1
ATOM 1597 C CA . ALA B 1 62 ? 5.43 8.352 20.609 1 96.81 62 ALA B CA 1
ATOM 1598 C C . ALA B 1 62 ? 5.289 7.633 19.266 1 96.81 62 ALA B C 1
ATOM 1600 O O . ALA B 1 62 ? 4.891 6.469 19.219 1 96.81 62 ALA B O 1
ATOM 1601 N N . THR B 1 63 ? 5.609 8.328 18.188 1 98.19 63 THR B N 1
ATOM 1602 C CA . THR B 1 63 ? 5.555 7.648 16.891 1 98.19 63 THR B CA 1
ATOM 1603 C C . THR B 1 63 ? 6.527 6.473 16.859 1 98.19 63 THR B C 1
ATOM 1605 O O . THR B 1 63 ? 7.734 6.656 17.031 1 98.19 63 THR B O 1
ATOM 1608 N N . PRO B 1 64 ? 5.961 5.297 16.672 1 97.62 64 PRO B N 1
ATOM 1609 C CA . PRO B 1 64 ? 6.844 4.129 16.703 1 97.62 64 PRO B CA 1
ATOM 1610 C C . PRO B 1 64 ? 7.832 4.094 15.547 1 97.62 64 PRO B C 1
ATOM 1612 O O . PRO B 1 64 ? 7.484 4.461 14.422 1 97.62 64 PRO B O 1
ATOM 1615 N N . LYS B 1 65 ? 8.969 3.672 15.875 1 96.19 65 LYS B N 1
ATOM 1616 C CA . LYS B 1 65 ? 9.992 3.447 14.859 1 96.19 65 LYS B CA 1
ATOM 1617 C C . LYS B 1 65 ? 10.039 1.979 14.445 1 96.19 65 LYS B C 1
ATOM 1619 O O . LYS B 1 65 ? 9.672 1.096 15.219 1 96.19 65 LYS B O 1
ATOM 1624 N N . GLY B 1 66 ? 10.438 1.803 13.172 1 92.38 66 GLY B N 1
ATOM 1625 C CA . GLY B 1 66 ? 10.508 0.455 12.633 1 92.38 66 GLY B CA 1
ATOM 1626 C C . GLY B 1 66 ? 10.023 0.36 11.203 1 92.38 66 GLY B C 1
ATOM 1627 O O . GLY B 1 66 ? 9.906 1.376 10.508 1 92.38 66 GLY B O 1
ATOM 1628 N N . THR B 1 67 ? 9.977 -0.811 10.742 1 86.12 67 THR B N 1
ATOM 1629 C CA . THR B 1 67 ? 9.438 -1.119 9.422 1 86.12 67 THR B CA 1
ATOM 1630 C C . THR B 1 67 ? 8.062 -1.777 9.539 1 86.12 67 THR B C 1
ATOM 1632 O O . THR B 1 67 ? 7.914 -2.789 10.227 1 86.12 67 THR B O 1
ATOM 1635 N N . PHE B 1 68 ? 7.074 -1.154 8.859 1 85.62 68 PHE B N 1
ATOM 1636 C CA . PHE B 1 68 ? 5.688 -1.548 9.07 1 85.62 68 PHE B CA 1
ATOM 1637 C C . PHE B 1 68 ? 4.988 -1.814 7.746 1 85.62 68 PHE B C 1
ATOM 1639 O O . PHE B 1 68 ? 5.215 -1.106 6.762 1 85.62 68 PHE B O 1
ATOM 1646 N N . GLY B 1 69 ? 4.109 -2.791 7.77 1 79.31 69 GLY B N 1
ATOM 1647 C CA . GLY B 1 69 ? 3.15 -2.904 6.684 1 79.31 69 GLY B CA 1
ATOM 1648 C C . GLY B 1 69 ? 2.027 -1.888 6.77 1 79.31 69 GLY B C 1
ATOM 1649 O O . GLY B 1 69 ? 1.591 -1.53 7.867 1 79.31 69 GLY B O 1
ATOM 1650 N N . LEU B 1 70 ? 1.587 -1.461 5.641 1 83 70 LEU B N 1
ATOM 1651 C CA . LEU B 1 70 ? 0.501 -0.489 5.594 1 83 70 LEU B CA 1
ATOM 1652 C C . LEU B 1 70 ? -0.833 -1.177 5.328 1 83 70 LEU B C 1
ATOM 1654 O O . LEU B 1 70 ? -0.903 -2.119 4.535 1 83 70 LEU B O 1
ATOM 1658 N N . THR B 1 71 ? -1.804 -0.719 6.035 1 79.19 71 THR B N 1
ATOM 1659 C CA . THR B 1 71 ? -3.152 -1.244 5.852 1 79.19 71 THR B CA 1
ATOM 1660 C C . THR B 1 71 ? -4.164 -0.108 5.723 1 79.19 71 THR B C 1
ATOM 1662 O O . THR B 1 71 ? -4.168 0.82 6.535 1 79.19 71 THR B O 1
ATOM 1665 N N . LEU B 1 72 ? -5.016 -0.282 4.711 1 81.44 72 LEU B N 1
ATOM 1666 C CA . LEU B 1 72 ? -6.098 0.691 4.598 1 81.44 72 LEU B CA 1
ATOM 1667 C C . LEU B 1 72 ? -7.234 0.356 5.559 1 81.44 72 LEU B C 1
ATOM 1669 O O . LEU B 1 72 ? -7.684 -0.791 5.621 1 81.44 72 LEU B O 1
ATOM 1673 N N . ASN B 1 73 ? -7.66 1.296 6.352 1 82.62 73 ASN B N 1
ATOM 1674 C CA . ASN B 1 73 ? -8.766 1.156 7.293 1 82.62 73 ASN B CA 1
ATOM 1675 C C . ASN B 1 73 ? -9.836 2.215 7.059 1 82.62 73 ASN B C 1
ATOM 1677 O O . ASN B 1 73 ? -9.547 3.412 7.066 1 82.62 73 ASN B O 1
ATOM 1681 N N . SER B 1 74 ? -11.008 1.719 6.859 1 83.06 74 SER B N 1
ATOM 1682 C CA . SER B 1 74 ? -12.117 2.666 6.816 1 83.06 74 SER B CA 1
ATOM 1683 C C . SER B 1 74 ? -12.484 3.145 8.219 1 83.06 74 SER B C 1
ATOM 1685 O O . SER B 1 74 ? -12.32 2.41 9.195 1 83.06 74 SER B O 1
ATOM 1687 N N . THR B 1 75 ? -12.945 4.398 8.305 1 88 75 THR B N 1
ATOM 1688 C CA . THR B 1 75 ? -13.414 4.941 9.57 1 88 75 THR B CA 1
ATOM 1689 C C . THR B 1 75 ? -14.531 5.965 9.344 1 88 75 THR B C 1
ATOM 1691 O O . THR B 1 75 ? -14.492 6.723 8.375 1 88 75 THR B O 1
ATOM 1694 N N . ASP B 1 76 ? -15.43 6.004 10.273 1 90.44 76 ASP B N 1
ATOM 1695 C CA . ASP B 1 76 ? -16.5 6.988 10.219 1 90.44 76 ASP B CA 1
ATOM 1696 C C . ASP B 1 76 ? -16.234 8.148 11.164 1 90.44 76 ASP B C 1
ATOM 1698 O O . ASP B 1 76 ? -17.031 9.094 11.25 1 90.44 76 ASP B O 1
ATOM 1702 N N . LYS B 1 77 ? -15.164 8.055 11.805 1 93 77 LYS B N 1
ATOM 1703 C CA . LYS B 1 77 ? -14.812 9.164 12.695 1 93 77 LYS B CA 1
ATOM 1704 C C . LYS B 1 77 ? -14.523 10.438 11.906 1 93 77 LYS B C 1
ATOM 1706 O O . LYS B 1 77 ? -13.898 10.391 10.852 1 93 77 LYS B O 1
ATOM 1711 N N . PRO B 1 78 ? -14.961 11.516 12.477 1 92.88 78 PRO B N 1
ATOM 1712 C CA . PRO B 1 78 ? -14.75 12.773 11.758 1 92.88 78 PRO B CA 1
ATOM 1713 C C . PRO B 1 78 ? -13.281 13.18 11.703 1 92.88 78 PRO B C 1
ATOM 1715 O O . PRO B 1 78 ? -12.523 12.906 12.633 1 92.88 78 PRO B O 1
ATOM 1718 N N . GLY B 1 79 ? -12.945 13.875 10.609 1 93.69 79 GLY B N 1
ATOM 1719 C CA . GLY B 1 79 ? -11.633 14.5 10.516 1 93.69 79 GLY B CA 1
ATOM 1720 C C . GLY B 1 79 ? -10.641 13.664 9.734 1 93.69 79 GLY B C 1
ATOM 1721 O O . GLY B 1 79 ? -9.578 14.156 9.352 1 93.69 79 GLY B O 1
ATOM 1722 N N . TYR B 1 80 ? -11.047 12.422 9.422 1 94.38 80 TYR B N 1
ATOM 1723 C CA . TYR B 1 80 ? -10.086 11.531 8.781 1 94.38 80 TYR B CA 1
ATOM 1724 C C . TYR B 1 80 ? -10.359 11.398 7.293 1 94.38 80 TYR B C 1
ATOM 1726 O O . TYR B 1 80 ? -9.586 10.781 6.559 1 94.38 80 TYR B O 1
ATOM 1734 N N . GLY B 1 81 ? -11.445 11.922 6.859 1 91.62 81 GLY B N 1
ATOM 1735 C CA . GLY B 1 81 ? -11.781 11.82 5.449 1 91.62 81 GLY B CA 1
ATOM 1736 C C . GLY B 1 81 ? -12.266 10.438 5.047 1 91.62 81 GLY B C 1
ATOM 1737 O O . GLY B 1 81 ? -12.156 10.047 3.883 1 91.62 81 GLY B O 1
ATOM 1738 N N . GLY B 1 82 ? -12.641 9.602 5.984 1 90.19 82 GLY B N 1
ATOM 1739 C CA . GLY B 1 82 ? -13.289 8.328 5.703 1 90.19 82 GLY B CA 1
ATOM 1740 C C . GLY B 1 82 ? -12.336 7.152 5.758 1 90.19 82 GLY B C 1
ATOM 1741 O O . GLY B 1 82 ? -12.773 6 5.801 1 90.19 82 GLY B O 1
ATOM 1742 N N . GLU B 1 83 ? -10.977 7.449 5.762 1 89.56 83 GLU B N 1
ATOM 1743 C CA . GLU B 1 83 ? -10 6.367 5.723 1 89.56 83 GLU B CA 1
ATOM 1744 C C . GLU B 1 83 ? -8.664 6.809 6.305 1 89.56 83 GLU B C 1
ATOM 1746 O O . GLU B 1 83 ? -8.328 7.996 6.277 1 89.56 83 GLU B O 1
ATOM 1751 N N . VAL B 1 84 ? -7.969 5.828 6.855 1 93.75 84 VAL B N 1
ATOM 1752 C CA . VAL B 1 84 ? -6.594 6.027 7.301 1 93.75 84 VAL B CA 1
ATOM 1753 C C . VAL B 1 84 ? -5.73 4.848 6.855 1 93.75 84 VAL B C 1
ATOM 1755 O O . VAL B 1 84 ? -6.25 3.793 6.488 1 93.75 84 VAL B O 1
ATOM 1758 N N . ILE B 1 85 ? -4.406 5.078 6.871 1 91.19 85 ILE B N 1
ATOM 1759 C CA . ILE B 1 85 ? -3.459 4.004 6.602 1 91.19 85 ILE B CA 1
ATOM 1760 C C . ILE B 1 85 ? -2.787 3.568 7.902 1 91.19 85 ILE B C 1
ATOM 1762 O O . ILE B 1 85 ? -1.909 4.266 8.422 1 91.19 85 ILE B O 1
ATOM 1766 N N . GLY B 1 86 ? -3.281 2.43 8.383 1 91.62 86 GLY B N 1
ATOM 1767 C CA . GLY B 1 86 ? -2.682 1.895 9.602 1 91.62 86 GLY B CA 1
ATOM 1768 C C . GLY B 1 86 ? -1.302 1.306 9.367 1 91.62 86 GLY B C 1
ATOM 1769 O O . GLY B 1 86 ? -1.036 0.721 8.32 1 91.62 86 GLY B O 1
ATOM 1770 N N . PHE B 1 87 ? -0.391 1.452 10.438 1 91.31 87 PHE B N 1
ATOM 1771 C CA . PHE B 1 87 ? 0.919 0.841 10.25 1 91.31 87 PHE B CA 1
ATOM 1772 C C . PHE B 1 87 ? 1.338 0.065 11.492 1 91.31 87 PHE B C 1
ATOM 1774 O O . PHE B 1 87 ? 2.256 -0.756 11.445 1 91.31 87 PHE B O 1
ATOM 1781 N N . LYS B 1 88 ? 0.656 0.32 12.648 1 91.75 88 LYS B N 1
ATOM 1782 C CA . LYS B 1 88 ? 0.939 -0.47 13.844 1 91.75 88 LYS B CA 1
ATOM 1783 C C . LYS B 1 88 ? -0.264 -0.498 14.781 1 91.75 88 LYS B C 1
ATOM 1785 O O . LYS B 1 88 ? -0.821 0.549 15.117 1 91.75 88 LYS B O 1
ATOM 1790 N N . GLN B 1 89 ? -0.669 -1.693 15.164 1 91.94 89 GLN B N 1
ATOM 1791 C CA . GLN B 1 89 ? -1.734 -1.884 16.141 1 91.94 89 GLN B CA 1
ATOM 1792 C C . GLN B 1 89 ? -1.161 -2.18 17.531 1 91.94 89 GLN B C 1
ATOM 1794 O O . GLN B 1 89 ? -0.336 -3.082 17.688 1 91.94 89 GLN B O 1
ATOM 1799 N N . GLU B 1 90 ? -1.484 -1.444 18.516 1 93.5 90 GLU B N 1
ATOM 1800 C CA . GLU B 1 90 ? -1.153 -1.692 19.906 1 93.5 90 GLU B CA 1
ATOM 1801 C C . GLU B 1 90 ? -2.402 -1.667 20.781 1 93.5 90 GLU B C 1
ATOM 1803 O O . GLU B 1 90 ? -2.916 -0.594 21.109 1 93.5 90 GLU B O 1
ATOM 1808 N N . GLY B 1 91 ? -2.846 -2.879 21.109 1 92.81 91 GLY B N 1
ATOM 1809 C CA . GLY B 1 91 ? -4.141 -2.938 21.766 1 92.81 91 GLY B CA 1
ATOM 1810 C C . GLY B 1 91 ? -5.25 -2.299 20.953 1 92.81 91 GLY B C 1
ATOM 1811 O O . GLY B 1 91 ? -5.453 -2.65 19.781 1 92.81 91 GLY B O 1
ATOM 1812 N N . ASP B 1 92 ? -5.93 -1.316 21.516 1 90.94 92 ASP B N 1
ATOM 1813 C CA . ASP B 1 92 ? -7.047 -0.649 20.859 1 90.94 92 ASP B CA 1
ATOM 1814 C C . ASP B 1 92 ? -6.574 0.596 20.109 1 90.94 92 ASP B C 1
ATOM 1816 O O . ASP B 1 92 ? -7.383 1.307 19.5 1 90.94 92 ASP B O 1
ATOM 1820 N N . PHE B 1 93 ? -5.324 0.773 20.172 1 94.44 93 PHE B N 1
ATOM 1821 C CA . PHE B 1 93 ? -4.785 1.975 19.547 1 94.44 93 PHE B CA 1
ATOM 1822 C C . PHE B 1 93 ? -4.129 1.642 18.203 1 94.44 93 PHE B C 1
ATOM 1824 O O . PHE B 1 93 ? -3.275 0.756 18.141 1 94.44 93 PHE B O 1
ATOM 1831 N N . LEU B 1 94 ? -4.609 2.295 17.156 1 94.88 94 LEU B N 1
ATOM 1832 C CA . LEU B 1 94 ? -4.035 2.158 15.828 1 94.88 94 LEU B CA 1
ATOM 1833 C C . LEU B 1 94 ? -3.162 3.361 15.484 1 94.88 94 LEU B C 1
ATOM 1835 O O . LEU B 1 94 ? -3.664 4.484 15.367 1 94.88 94 LEU B O 1
ATOM 1839 N N . PHE B 1 95 ? -1.827 3.113 15.414 1 97.25 95 PHE B N 1
ATOM 1840 C CA . PHE B 1 95 ? -0.964 4.113 14.797 1 97.25 95 PHE B CA 1
ATOM 1841 C C . PHE B 1 95 ? -1.189 4.168 13.289 1 97.25 95 PHE B C 1
ATOM 1843 O O . PHE B 1 95 ? -1.063 3.154 12.602 1 97.25 95 PHE B O 1
ATOM 1850 N N . ALA B 1 96 ? -1.572 5.367 12.82 1 97.38 96 ALA B N 1
ATOM 1851 C CA . ALA B 1 96 ? -1.943 5.477 11.406 1 97.38 96 ALA B CA 1
ATOM 1852 C C . ALA B 1 96 ? -1.302 6.703 10.766 1 97.38 96 ALA B C 1
ATOM 1854 O O . ALA B 1 96 ? -0.967 7.668 11.461 1 97.38 96 ALA B O 1
ATOM 1855 N N . LEU B 1 97 ? -1.045 6.52 9.5 1 96.75 97 LEU B N 1
ATOM 1856 C CA . LEU B 1 97 ? -0.848 7.656 8.617 1 96.75 97 LEU B CA 1
ATOM 1857 C C . LEU B 1 97 ? -2.186 8.188 8.109 1 96.75 97 LEU B C 1
ATOM 1859 O O . LEU B 1 97 ? -3 7.434 7.578 1 96.75 97 LEU B O 1
ATOM 1863 N N . HIS B 1 98 ? -2.438 9.469 8.312 1 97.38 98 HIS B N 1
ATOM 1864 C CA . HIS B 1 98 ? -3.713 10.039 7.898 1 97.38 98 HIS B CA 1
ATOM 1865 C C . HIS B 1 98 ? -3.57 11.523 7.57 1 97.38 98 HIS B C 1
ATOM 1867 O O . HIS B 1 98 ? -2.512 12.109 7.801 1 97.38 98 HIS B O 1
ATOM 1873 N N . ARG B 1 99 ? -4.605 12.062 7.004 1 97.44 99 ARG B N 1
ATOM 1874 C CA . ARG B 1 99 ? -4.648 13.492 6.715 1 97.44 99 ARG B CA 1
ATOM 1875 C C . ARG B 1 99 ? -4.59 14.312 8 1 97.44 99 ARG B C 1
ATOM 1877 O O . ARG B 1 99 ? -4.918 13.812 9.078 1 97.44 99 ARG B O 1
ATOM 1884 N N . VAL B 1 100 ? -4.188 15.562 7.82 1 98.44 100 VAL B N 1
ATOM 1885 C CA . VAL B 1 100 ? -4.109 16.453 8.969 1 98.44 100 VAL B CA 1
ATOM 1886 C C . VAL B 1 100 ? -5.457 16.5 9.688 1 98.44 100 VAL B C 1
ATOM 1888 O O . VAL B 1 100 ? -6.48 16.812 9.07 1 98.44 100 VAL B O 1
ATOM 1891 N N . TRP B 1 101 ? -5.418 16.125 10.961 1 97.56 101 TRP B N 1
ATOM 1892 C CA . TRP B 1 101 ? -6.621 16.078 11.789 1 97.56 101 TRP B CA 1
ATOM 1893 C C . TRP B 1 101 ? -6.836 17.422 12.5 1 97.56 101 TRP B C 1
ATOM 1895 O O . TRP B 1 101 ? -6.086 17.766 13.414 1 97.56 101 TRP B O 1
ATOM 1905 N N . ASN B 1 102 ? -7.926 18.141 12.172 1 96.19 102 ASN B N 1
ATOM 1906 C CA . ASN B 1 102 ? -8.094 19.531 12.578 1 96.19 102 ASN B CA 1
ATOM 1907 C C . ASN B 1 102 ? -9.258 19.703 13.555 1 96.19 102 ASN B C 1
ATOM 1909 O O . ASN B 1 102 ? -9.875 20.75 13.617 1 96.19 102 ASN B O 1
ATOM 1913 N N . GLN B 1 103 ? -9.531 18.797 14.367 1 95 103 GLN B N 1
ATOM 1914 C CA . GLN B 1 103 ? -10.727 18.859 15.195 1 95 103 GLN B CA 1
ATOM 1915 C C . GLN B 1 103 ? -10.492 19.688 16.453 1 95 103 GLN B C 1
ATOM 1917 O O . GLN B 1 103 ? -11.438 20 17.188 1 95 103 GLN B O 1
ATOM 1922 N N . ILE B 1 104 ? -9.344 20.031 16.781 1 96.75 104 ILE B N 1
ATOM 1923 C CA . ILE B 1 104 ? -8.984 20.938 17.859 1 96.75 104 ILE B CA 1
ATOM 1924 C C . ILE B 1 104 ? -8.242 22.156 17.297 1 96.75 104 ILE B C 1
ATOM 1926 O O . ILE B 1 104 ? -7.02 22.125 17.141 1 96.75 104 ILE B O 1
ATOM 1930 N N . PRO B 1 105 ? -8.992 23.219 17.094 1 96.19 105 PRO B N 1
ATOM 1931 C CA . PRO B 1 105 ? -8.422 24.375 16.391 1 96.19 105 PRO B CA 1
ATOM 1932 C C . PRO B 1 105 ? -7.211 24.953 17.125 1 96.19 105 PRO B C 1
ATOM 1934 O O . PRO B 1 105 ? -6.277 25.453 16.484 1 96.19 105 PRO B O 1
ATOM 1937 N N . SER B 1 106 ? -7.148 24.766 18.406 1 97.69 106 SER B N 1
ATOM 1938 C CA . S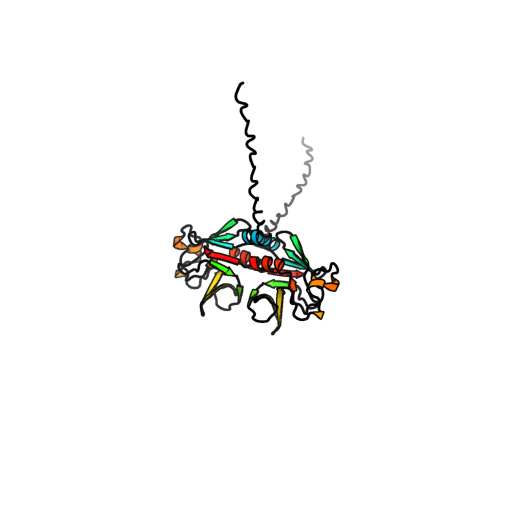ER B 1 106 ? -6.07 25.375 19.172 1 97.69 106 SER B CA 1
ATOM 1939 C C . SER B 1 106 ? -4.742 24.688 18.922 1 97.69 106 SER B C 1
ATOM 1941 O O . SER B 1 106 ? -3.678 25.234 19.203 1 97.69 106 SER B O 1
ATOM 1943 N N . GLU B 1 107 ? -4.812 23.547 18.344 1 98.19 107 GLU B N 1
ATOM 1944 C CA . GLU B 1 107 ? -3.582 22.828 18.031 1 98.19 107 GLU B CA 1
ATOM 1945 C C . GLU B 1 107 ? -2.924 23.375 16.781 1 98.19 107 GLU B C 1
ATOM 1947 O O . GLU B 1 107 ? -1.752 23.109 16.516 1 98.19 107 GLU B O 1
ATOM 1952 N N . ARG B 1 108 ? -3.555 24.109 15.93 1 98.31 108 ARG B N 1
ATOM 1953 C CA . ARG B 1 108 ? -3.027 24.797 14.758 1 98.31 108 ARG B CA 1
ATOM 1954 C C . ARG B 1 108 ? -2.215 23.844 13.883 1 98.31 108 ARG B C 1
ATOM 1956 O O . ARG B 1 108 ? -1.083 24.156 13.5 1 98.31 108 ARG B O 1
ATOM 1963 N N . ARG B 1 109 ? -2.793 22.75 13.57 1 98.5 109 ARG B N 1
ATOM 1964 C CA . ARG B 1 109 ? -2.047 21.688 12.898 1 98.5 109 ARG B CA 1
ATOM 1965 C C . ARG B 1 109 ? -1.724 22.078 11.461 1 98.5 109 ARG B C 1
ATOM 1967 O O . ARG B 1 109 ? -0.665 21.734 10.938 1 98.5 109 ARG B O 1
ATOM 1974 N N . ASN B 1 110 ? -2.537 22.859 10.836 1 98.06 110 ASN B N 1
ATOM 1975 C CA . ASN B 1 110 ? -2.225 23.297 9.477 1 98.06 110 ASN B CA 1
ATOM 1976 C C . ASN B 1 110 ? -1.026 24.25 9.461 1 98.06 110 ASN B C 1
ATOM 1978 O O . ASN B 1 110 ? -0.195 24.188 8.555 1 98.06 110 ASN B O 1
ATOM 1982 N N . GLU B 1 111 ? -0.97 25.078 10.391 1 98.44 111 GLU B N 1
ATOM 1983 C CA . GLU B 1 111 ? 0.184 25.969 10.5 1 98.44 111 GLU B CA 1
ATOM 1984 C C . GLU B 1 111 ? 1.445 25.188 10.867 1 98.44 111 GLU B C 1
ATOM 1986 O O . GLU B 1 111 ? 2.521 25.469 10.328 1 98.44 111 GLU B O 1
ATOM 1991 N N . ARG B 1 112 ? 1.272 24.25 11.781 1 98.81 112 ARG B N 1
ATOM 1992 C CA . ARG B 1 112 ? 2.418 23.5 12.289 1 98.81 112 ARG B CA 1
ATOM 1993 C C . ARG B 1 112 ? 3.039 22.656 11.188 1 98.81 112 ARG B C 1
ATOM 1995 O O . ARG B 1 112 ? 4.262 22.609 11.047 1 98.81 112 ARG B O 1
ATOM 2002 N N . ILE B 1 113 ? 2.225 22.016 10.359 1 98.69 113 ILE B N 1
ATOM 2003 C CA . ILE B 1 113 ? 2.803 21.141 9.352 1 98.69 113 ILE B CA 1
ATOM 2004 C C . ILE B 1 113 ? 3.523 21.969 8.289 1 98.69 113 ILE B C 1
ATOM 2006 O O . ILE B 1 113 ? 4.473 21.484 7.664 1 98.69 113 ILE B O 1
ATOM 2010 N N . ALA B 1 114 ? 3.199 23.203 8.133 1 97.94 114 ALA B N 1
ATOM 2011 C CA . ALA B 1 114 ? 3.824 24.094 7.148 1 97.94 114 ALA B CA 1
ATOM 2012 C C . ALA B 1 114 ? 5.078 24.75 7.719 1 97.94 114 ALA B C 1
ATOM 2014 O O . ALA B 1 114 ? 5.875 25.328 6.977 1 97.94 114 ALA B O 1
ATOM 2015 N N . SER B 1 115 ? 5.25 24.609 8.992 1 98.44 115 SER B N 1
ATOM 2016 C CA . SER B 1 115 ? 6.352 25.297 9.664 1 98.44 115 SER B CA 1
ATOM 2017 C C . SER B 1 115 ? 7.699 24.734 9.234 1 98.44 115 SER B C 1
ATOM 2019 O O . SER B 1 115 ? 7.852 23.516 9.086 1 98.44 115 SER B O 1
ATOM 2021 N N . PRO B 1 116 ? 8.68 25.594 9.062 1 97.56 116 PRO B N 1
ATOM 2022 C CA . PRO B 1 116 ? 10.023 25.078 8.773 1 97.56 116 PRO B CA 1
ATOM 2023 C C . PRO B 1 116 ? 10.711 24.5 10 1 97.56 116 PRO B C 1
ATOM 2025 O O . PRO B 1 116 ? 11.734 23.812 9.875 1 97.56 116 PRO B O 1
ATOM 2028 N N . SER B 1 117 ? 10.227 24.766 11.125 1 98 117 SER B N 1
ATOM 2029 C CA . SER B 1 117 ? 10.805 24.25 12.367 1 98 117 SER B CA 1
ATOM 2030 C C . SER B 1 117 ? 10.281 22.859 12.68 1 98 117 SER B C 1
ATOM 2032 O O . SER B 1 117 ? 9.086 22.656 12.883 1 98 117 SER B O 1
ATOM 2034 N N . VAL B 1 118 ? 11.172 21.953 12.906 1 98.31 118 VAL B N 1
ATOM 2035 C CA . VAL B 1 118 ? 10.836 20.562 13.188 1 98.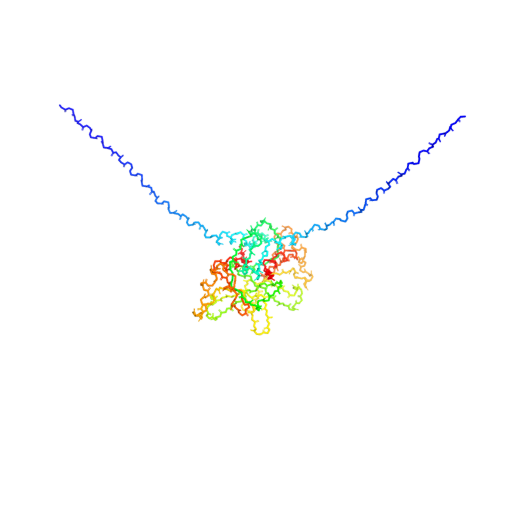31 118 VAL B CA 1
ATOM 2036 C C . VAL B 1 118 ? 10.078 20.469 14.516 1 98.31 118 VAL B C 1
ATOM 2038 O O . VAL B 1 118 ? 9.148 19.688 14.648 1 98.31 118 VAL B O 1
ATOM 2041 N N . SER B 1 119 ? 10.453 21.25 15.461 1 98.31 119 SER B N 1
ATOM 2042 C CA . SER B 1 119 ? 9.828 21.203 16.781 1 98.31 119 SER B CA 1
ATOM 2043 C C . SER B 1 119 ? 8.336 21.516 16.703 1 98.31 119 SER B C 1
ATOM 2045 O O . SER B 1 119 ? 7.547 21 17.484 1 98.31 119 SER B O 1
ATOM 2047 N N . ASP B 1 120 ? 7.977 22.328 15.727 1 98.69 120 ASP B N 1
ATOM 2048 C CA . ASP B 1 120 ? 6.57 22.656 15.539 1 98.69 120 ASP B CA 1
ATOM 2049 C C . ASP B 1 120 ? 5.789 21.469 15 1 98.69 120 ASP B C 1
ATOM 2051 O O . ASP B 1 120 ? 4.562 21.406 15.117 1 98.69 120 ASP B O 1
ATOM 2055 N N . ARG B 1 121 ? 6.504 20.516 14.398 1 98.81 121 ARG B N 1
ATOM 2056 C CA . ARG B 1 121 ? 5.848 19.406 13.703 1 98.81 121 ARG B CA 1
ATOM 2057 C C . ARG B 1 121 ? 5.859 18.156 14.562 1 98.81 121 ARG B C 1
ATOM 2059 O O . ARG B 1 121 ? 5.43 17.094 14.109 1 98.81 121 ARG B O 1
ATOM 2066 N N . ILE B 1 122 ? 6.398 18.234 15.828 1 98.62 122 ILE B N 1
ATOM 2067 C CA . ILE B 1 122 ? 6.32 17.172 16.828 1 98.62 122 ILE B CA 1
ATOM 2068 C C . ILE B 1 122 ? 5.195 17.469 17.812 1 98.62 122 ILE B C 1
ATOM 2070 O O . ILE B 1 122 ? 5.391 18.203 18.781 1 98.62 122 ILE B O 1
ATOM 2074 N N . MET B 1 123 ? 3.916 16.844 17.547 1 98.31 123 MET B N 1
ATOM 2075 C CA . MET B 1 123 ? 2.801 17.281 18.391 1 98.31 123 MET B CA 1
ATOM 2076 C C . MET B 1 123 ? 1.735 16.203 18.484 1 98.31 123 MET B C 1
ATOM 2078 O O . MET B 1 123 ? 0.792 16.312 19.266 1 98.31 123 MET B O 1
ATOM 2082 N N . THR B 1 124 ? 1.862 15.102 17.703 1 98.19 124 THR B N 1
ATOM 2083 C CA . THR B 1 124 ? 0.798 14.102 17.703 1 98.19 124 THR B CA 1
ATOM 2084 C C . THR B 1 124 ? 1.011 13.078 18.812 1 98.19 124 THR B C 1
ATOM 2086 O O . THR B 1 124 ? 2.041 13.094 19.5 1 98.19 124 THR B O 1
ATOM 2089 N N . ASN B 1 125 ? 0.028 12.195 18.984 1 96.75 125 ASN B N 1
ATOM 2090 C CA . ASN B 1 125 ? 0.144 11.102 19.938 1 96.75 125 ASN B CA 1
ATOM 2091 C C . ASN B 1 125 ? 0.702 9.844 19.281 1 96.75 125 ASN B C 1
ATOM 2093 O O . ASN B 1 125 ? 0.436 8.734 19.734 1 96.75 125 ASN B O 1
ATOM 2097 N N . GLY B 1 126 ? 1.401 10.07 18.156 1 98 126 GLY B N 1
ATOM 2098 C CA . GLY B 1 126 ? 2.061 8.922 17.547 1 98 126 GLY B CA 1
ATOM 2099 C C . GLY B 1 126 ? 1.67 8.711 16.094 1 98 126 GLY B C 1
ATOM 2100 O O . GLY B 1 126 ? 2.443 8.156 15.305 1 98 126 GLY B O 1
ATOM 2101 N N . CYS B 1 127 ? 0.514 9.219 15.711 1 98.56 127 CYS B N 1
ATOM 2102 C CA . CYS B 1 127 ? 0.104 9.094 14.32 1 98.56 127 CYS B CA 1
ATOM 2103 C C . CYS B 1 127 ? 0.882 10.062 13.438 1 98.56 127 CYS B C 1
ATOM 2105 O O . CYS B 1 127 ? 1.475 11.023 13.93 1 98.56 127 CYS B O 1
ATOM 2107 N N . ILE B 1 128 ? 0.893 9.695 12.227 1 98.62 128 ILE B N 1
ATOM 2108 C CA . ILE B 1 128 ? 1.565 10.523 11.234 1 98.62 128 ILE B CA 1
ATOM 2109 C C . ILE B 1 128 ? 0.529 11.266 10.391 1 98.62 128 ILE B C 1
ATOM 2111 O O . ILE B 1 128 ? -0.276 10.641 9.695 1 98.62 128 ILE B O 1
ATOM 2115 N N . ASN B 1 129 ? 0.552 12.594 10.516 1 98.75 129 ASN B N 1
ATOM 2116 C CA . ASN B 1 129 ? -0.308 13.391 9.648 1 98.75 129 ASN B CA 1
ATOM 2117 C C . ASN B 1 129 ? 0.426 13.844 8.391 1 98.75 129 ASN B C 1
ATOM 2119 O O . ASN B 1 129 ? 1.587 14.25 8.453 1 98.75 129 ASN B O 1
ATOM 2123 N N . VAL B 1 130 ? -0.235 13.758 7.32 1 98.06 130 VAL B N 1
ATOM 2124 C CA . VAL B 1 130 ? 0.309 14.203 6.039 1 98.06 130 VAL B CA 1
ATOM 2125 C C . VAL B 1 130 ? -0.69 15.125 5.348 1 98.06 130 VAL B C 1
ATOM 2127 O O . VAL B 1 130 ? -1.881 15.117 5.668 1 98.06 130 VAL B O 1
ATOM 2130 N N . SER B 1 131 ? -0.136 15.938 4.449 1 96.69 131 SER B N 1
ATOM 2131 C CA . SER B 1 131 ? -1.033 16.766 3.643 1 96.69 131 SER B CA 1
ATOM 2132 C C . SER B 1 131 ? -1.953 15.891 2.789 1 96.69 131 SER B C 1
ATOM 2134 O O . SER B 1 131 ? -1.66 14.719 2.543 1 96.69 131 SER B O 1
ATOM 2136 N N . ASP B 1 132 ? -3.072 16.5 2.283 1 92.81 132 ASP B N 1
ATOM 2137 C CA . ASP B 1 132 ? -4.004 15.766 1.427 1 92.81 132 ASP B CA 1
ATOM 2138 C C . ASP B 1 132 ? -3.307 15.242 0.173 1 92.81 132 ASP B C 1
ATOM 2140 O O . ASP B 1 132 ? -3.562 14.117 -0.262 1 92.81 132 ASP B O 1
ATOM 2144 N N . ALA B 1 133 ? -2.457 16.047 -0.364 1 88.5 133 ALA B N 1
ATOM 2145 C CA . ALA B 1 133 ? -1.75 15.648 -1.581 1 88.5 133 ALA B CA 1
ATOM 2146 C C . ALA B 1 133 ? -0.853 14.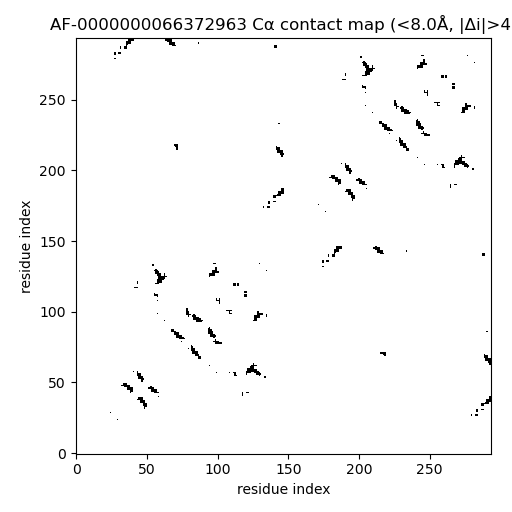438 -1.33 1 88.5 133 ALA B C 1
ATOM 2148 O O . ALA B 1 133 ? -0.802 13.516 -2.145 1 88.5 133 ALA B O 1
ATOM 2149 N N . VAL B 1 134 ? -0.144 14.445 -0.21 1 90.81 134 VAL B N 1
ATOM 2150 C CA . VAL B 1 134 ? 0.748 13.344 0.127 1 90.81 134 VAL B CA 1
ATOM 2151 C C . VAL B 1 134 ? -0.072 12.086 0.414 1 90.81 134 VAL B C 1
ATOM 2153 O O . VAL B 1 134 ? 0.306 10.984 0.009 1 90.81 134 VAL B O 1
ATOM 2156 N N . TYR B 1 135 ? -1.162 12.266 1.101 1 91.88 135 TYR B N 1
ATOM 2157 C CA . TYR B 1 135 ? -2.029 11.125 1.368 1 91.88 135 TYR B CA 1
ATOM 2158 C C . TYR B 1 135 ? -2.504 10.484 0.069 1 91.88 135 TYR B C 1
ATOM 2160 O O . TYR B 1 135 ? -2.479 9.258 -0.071 1 91.88 135 TYR B O 1
ATOM 2168 N N . GLU B 1 136 ? -2.98 11.297 -0.819 1 84.31 136 GLU B N 1
ATOM 2169 C CA . GLU B 1 136 ? -3.441 10.789 -2.105 1 84.31 136 GLU B CA 1
ATOM 2170 C C . GLU B 1 136 ? -2.322 10.062 -2.844 1 84.31 136 GLU B C 1
ATOM 2172 O O . GLU B 1 136 ? -2.557 9.031 -3.48 1 84.31 136 GLU B O 1
ATOM 2177 N N . LYS B 1 137 ? -1.147 10.641 -2.73 1 81.19 137 LYS B N 1
ATOM 2178 C CA . LYS B 1 137 ? 0.002 9.984 -3.346 1 81.19 137 LYS B CA 1
ATOM 2179 C C . LYS B 1 137 ? 0.245 8.609 -2.727 1 81.19 137 LYS B C 1
ATOM 2181 O O . LYS B 1 137 ? 0.511 7.637 -3.439 1 81.19 137 LYS B O 1
ATOM 2186 N N . LEU B 1 138 ? 0.14 8.492 -1.452 1 83.5 138 LEU B N 1
ATOM 2187 C CA . LEU B 1 138 ? 0.325 7.234 -0.732 1 83.5 138 LEU B CA 1
ATOM 2188 C C . LEU B 1 138 ? -0.78 6.242 -1.078 1 83.5 138 L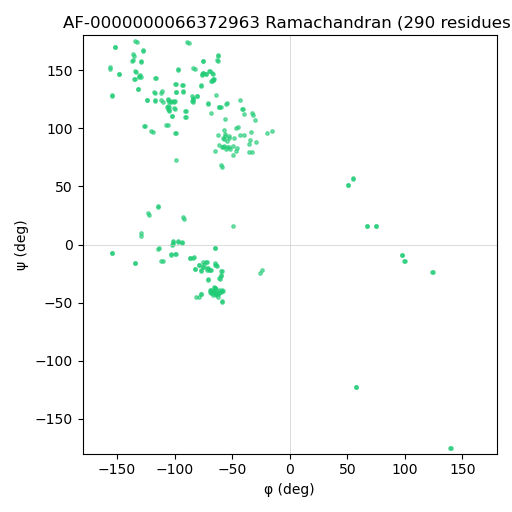EU B C 1
ATOM 2190 O O . LEU B 1 138 ? -0.515 5.051 -1.267 1 83.5 138 LEU B O 1
ATOM 2194 N N . ARG B 1 139 ? -1.955 6.812 -1.108 1 78.5 139 ARG B N 1
ATOM 2195 C CA . ARG B 1 139 ? -3.117 5.973 -1.389 1 78.5 139 ARG B CA 1
ATOM 2196 C C . ARG B 1 139 ? -2.977 5.277 -2.738 1 78.5 139 ARG B C 1
ATOM 2198 O O . ARG B 1 139 ? -3.463 4.16 -2.918 1 78.5 139 ARG B O 1
ATOM 2205 N N . HIS B 1 140 ? -2.246 5.777 -3.535 1 71.12 140 HIS B N 1
ATOM 2206 C CA . HIS B 1 140 ? -2.121 5.238 -4.883 1 71.12 140 HIS B CA 1
ATOM 2207 C C . HIS B 1 140 ? -1.155 4.059 -4.918 1 71.12 140 HIS B C 1
ATOM 2209 O O . HIS B 1 140 ? -1.145 3.285 -5.879 1 71.12 140 HIS B O 1
ATOM 2215 N N . TYR B 1 141 ? -0.365 4.066 -3.912 1 70.12 141 TYR B N 1
ATOM 2216 C CA . TYR B 1 141 ? 0.498 2.895 -3.799 1 70.12 141 TYR B CA 1
ATOM 2217 C C . TYR B 1 141 ? -0.321 1.635 -3.547 1 70.12 141 TYR B C 1
ATOM 2219 O O . TYR B 1 141 ? 0.175 0.519 -3.723 1 70.12 141 TYR B O 1
ATOM 2227 N N . PHE B 1 142 ? -1.575 1.84 -3.428 1 70.56 142 PHE B N 1
ATOM 2228 C CA . PHE B 1 142 ? -2.402 0.728 -2.975 1 70.56 142 PHE B CA 1
ATOM 2229 C C . PHE B 1 142 ? -3.504 0.426 -3.984 1 70.56 142 PHE B C 1
ATOM 2231 O O . PHE B 1 142 ? -4.574 -0.065 -3.617 1 70.56 142 PHE B O 1
ATOM 2238 N N . VAL B 1 143 ? -3.248 0.756 -5.27 1 75 143 VAL B N 1
ATOM 2239 C CA . VAL B 1 143 ? -4.355 0.611 -6.211 1 75 143 VAL B CA 1
ATOM 2240 C C . VAL B 1 143 ? -4.062 -0.528 -7.184 1 75 143 VAL B C 1
ATOM 2242 O O . VAL B 1 143 ? -2.955 -0.625 -7.719 1 75 143 VAL B O 1
ATOM 2245 N N . LEU B 1 144 ? -5.008 -1.4 -7.332 1 83.81 144 LEU B N 1
ATOM 2246 C CA . LEU B 1 144 ? -5.039 -2.471 -8.32 1 83.81 144 LEU B CA 1
ATOM 2247 C C . LEU B 1 144 ? -6.105 -2.205 -9.375 1 83.81 144 LEU B C 1
ATOM 2249 O O . LEU B 1 144 ? -7.27 -1.967 -9.039 1 83.81 144 LEU B O 1
ATOM 2253 N N . GLU B 1 145 ? -5.633 -2.174 -10.625 1 86.88 145 GLU B N 1
ATOM 2254 C CA . GLU B 1 145 ? -6.574 -2.09 -11.734 1 86.88 145 GLU B CA 1
ATOM 2255 C C . GLU B 1 145 ? -6.695 -3.426 -12.461 1 86.88 145 GLU B C 1
ATOM 2257 O O . GLU B 1 145 ? -5.699 -3.973 -12.938 1 86.88 145 GLU B O 1
ATOM 2262 N N . VAL B 1 146 ? -7.898 -3.939 -12.438 1 92.56 146 VAL B N 1
ATOM 2263 C CA . VAL B 1 146 ? -8.188 -5.156 -13.188 1 92.56 146 VAL B CA 1
ATOM 2264 C C . VAL B 1 146 ? -9 -4.816 -14.43 1 92.56 146 VAL B C 1
ATOM 2266 O O . VAL B 1 146 ? -10.102 -4.266 -14.328 1 92.56 146 VAL B O 1
ATOM 2269 N N . ILE B 1 147 ? -8.406 -5.086 -15.586 1 93.62 147 ILE B N 1
ATOM 2270 C CA . ILE B 1 147 ? -9.055 -4.711 -16.844 1 93.62 147 ILE B CA 1
ATOM 2271 C C . ILE B 1 147 ? -9.43 -5.965 -17.625 1 93.62 147 ILE B C 1
ATOM 2273 O O . ILE B 1 147 ? -8.82 -7.023 -17.438 1 93.62 147 ILE B O 1
#

Nearest PDB structures (foldseek):
  2i9x-assembly1_A  TM=3.160E-01  e=5.599E+00  Staphylococcus epidermidis ATCC 12228
  2i9x-assembly1_A  TM=3.139E-01  e=5.483E+00  Staphylococcus epidermidis ATCC 12228

Sequence (294 aa):
MPPRLLSGILCCLLTTAPVFAQGQPDAVSAYIQKKKVIVDTSKAELCFADDRQCHPVLIGTATPKGTFGLTLNSTDKPGYGGEVIGFKQEGDFLFALHRVWNQIPSERRNERIASPSVSDRIMTNGCINVSDAVYEKLRHYFVLEVIMPPRLLSGILCCLLTTAPVFAQGQPDAVSAYIQKKKVIVDTSKAELCFADDRQCHPVLIGTATPKGTFGLTLNSTDKPGYGGEVIGFKQEGDFLFALHRVWNQIPSERRNERIASPSVSDRIMTNGCINVSDAVYEKLRHYFVLEVI

Foldseek 3Di:
DDPPPPPPPPPPPPPPPPPPPPPPPDPVNVVCQQADWDQDLVQQWIAGSNVRDIAHKAFAPQADDDDFDWDWDADPDPQFVGIWIFTDDDPPDTATETAQRCPDVVLVQVVLSVDNDSVSRHDDPHHIHDHPVVVVVVVVVPDDDDD/DDPDPPDPPPPPPPPPDPPPPPPPPDPVNVVCQQADWDQDLVQQWIAGSNVRDIAHKAFAPQADDDDFDWDWDADPDPQFVGIWIFTDDDPPDTATETAQRCPDVVLVQVVLSVDNDSVSRHDDPHHMHDHPVVVVVVVVVPDDDDD

pLDDT: mean 80.42, std 22.51, range [27.56, 98.88]

Organism: Neisseria gonorrhoeae (strain ATCC 700825 / FA 1090) (NCBI:txid242231)

Radius of gyration: 28.94 Å; Cα contacts (8 Å, |Δi|>4): 515; chains: 2; bounding box: 99×91×84 Å

Secondary structure (DSSP, 8-state):
--------------------------HHHHHHHHH-EEEETTTTEEEETTT--EEE-BB-TTPPPEEEE-EEEE--STTSTTEEEEEEEETTEEEEEEE---S-GGG-HHHHHH-S-GGGGB-SSS-EEE-HHHHHHHHGGGEEEE-/--------------------------HHHHHHHHH-EEEETTTTEEEETTT--EEE-BB-TTPPPEEEE-EEEE--STTSTTEEEEEEEETTEEEEEEE---S-GGG-HHHHHH-S-GGGGB-SSS-EEE-HHHHHHHHGGGEEEE-